Protein AF-A0A6J8CNP6-F1 (afdb_monomer_lite)

Foldseek 3Di:
DVLLVLQLVQVQCVVVVPALVNLLVQLVVLLVLQVVCVVVCVCQVFFDWDWADDPDDDIDIDGDFDQSVVDDSVCSVVFQADRDNPGRHGLQSDFDADDDAADDDDDDPVRCVVVVHDDLDDDPDDDDDDDDLSNQVCRVVVVDDDDDDQSRHDRSRRNDNPVHRQRVQVSSCSSPPDPPDDDDDDDGDHPDDDDDD

Organism: Mytilus coruscus (NCBI:txid42192)

pLDDT: mean 86.87, std 12.31, range [37.88, 98.06]

Radius of gyration: 18.87 Å; chains: 1; bounding box: 43×58×48 Å

InterPro domains:
  IPR002155 Thiolase [cd00751] (6-191)
  IPR016039 Thiolase-like [G3DSA:3.40.47.10] (2-146)
  IPR016039 Thiolase-like [G3DSA:3.40.47.10] (147-193)
  IPR016039 Thiolase-like [SSF53901] (5-116)
  IPR016039 Thiolase-like [SSF53901] (116-191)
  IPR020616 Thiolase, N-terminal [PF00108] (6-109)
  IPR020617 Thiolase, C-terminal [PF02803] (149-191)

Sequence (197 aa):
MPGESGVCAENTAKKYNISREEQDEYAIRSYKLSQQAAASGLFGKEITSVEITRKKGDPVVITEDEEYKKVNFDKFKTLRTVFQKDGTVTAANASTLNDGAAALVLMTASAAKRLNVTPLAKIIAFADAAIAPIDFPTAPAYAVPKDILRVNGGAVSIGHPIGMSGARITGHMVHNLLPGKFGMAAICNGGVELQPS

Secondary structure (DSSP, 8-state):
-HHHHHHHHHHHHHHTT--HHHHHHHHHHHHHHHHHHHHTTGGGGTPPPEEE--SSSPPEEE-S-SGGGS--GGGGGGPPBSS-TT---BTTTSPPP-----------HHHHHHTT---S------------GGGGGGHHHHH--SS---BTB-HHHH---TTTHHHHHHHHHHHHPPTT---------TT--PPP-

Structure (mmCIF, N/CA/C/O backbone):
data_AF-A0A6J8CNP6-F1
#
_entry.id   AF-A0A6J8CNP6-F1
#
loop_
_atom_site.group_PDB
_atom_site.id
_atom_site.type_symbol
_atom_site.label_atom_id
_atom_site.label_alt_id
_atom_site.label_comp_id
_atom_site.label_asym_id
_atom_site.label_entity_id
_atom_site.label_seq_id
_atom_site.pdbx_PDB_ins_code
_atom_site.Cartn_x
_atom_site.Cartn_y
_atom_site.Cartn_z
_atom_site.occupancy
_atom_site.B_iso_or_equiv
_atom_site.auth_seq_id
_atom_site.auth_comp_id
_atom_site.auth_asym_id
_atom_site.auth_atom_id
_atom_site.pdbx_PDB_model_num
ATOM 1 N N . MET A 1 1 ? 19.426 -5.726 4.184 1.00 46.59 1 MET A N 1
ATOM 2 C CA . MET A 1 1 ? 19.475 -6.318 2.831 1.00 46.59 1 MET A CA 1
ATOM 3 C C . MET A 1 1 ? 18.449 -5.681 1.860 1.00 46.59 1 MET A C 1
ATOM 5 O O . MET A 1 1 ? 17.695 -6.419 1.243 1.00 46.59 1 MET A O 1
ATOM 9 N N . PRO A 1 2 ? 18.386 -4.340 1.652 1.00 49.81 2 PRO A N 1
ATOM 10 C CA . PRO A 1 2 ? 17.422 -3.748 0.697 1.00 49.81 2 PRO A CA 1
ATOM 11 C C . PRO A 1 2 ? 17.664 -4.145 -0.771 1.00 49.81 2 PRO A C 1
ATOM 13 O O . PRO A 1 2 ? 16.725 -4.209 -1.558 1.00 49.81 2 PRO A O 1
ATOM 16 N N . GLY A 1 3 ? 18.919 -4.431 -1.139 1.00 61.59 3 GLY A N 1
ATOM 17 C CA . GLY A 1 3 ? 19.287 -4.829 -2.502 1.00 61.59 3 GLY A CA 1
ATOM 18 C C . GLY A 1 3 ? 18.776 -6.213 -2.910 1.00 61.59 3 GLY A C 1
ATOM 19 O O . GLY A 1 3 ? 18.467 -6.420 -4.077 1.00 61.59 3 GLY A O 1
ATOM 20 N N . GLU A 1 4 ? 18.623 -7.144 -1.965 1.00 76.38 4 GLU A N 1
ATOM 21 C CA . GLU A 1 4 ? 18.198 -8.518 -2.270 1.00 76.38 4 GLU A CA 1
ATOM 22 C C . GLU A 1 4 ? 16.713 -8.593 -2.636 1.00 76.38 4 GLU A C 1
ATOM 24 O O . GLU A 1 4 ? 16.351 -9.259 -3.601 1.00 76.38 4 GLU A O 1
ATOM 29 N N . SER A 1 5 ? 15.849 -7.841 -1.944 1.00 84.00 5 SER A N 1
ATOM 30 C CA . SER A 1 5 ? 14.413 -7.808 -2.255 1.00 84.00 5 SER A CA 1
ATOM 31 C C . SER A 1 5 ? 14.123 -7.253 -3.652 1.00 84.00 5 SER A C 1
ATOM 33 O O . SER A 1 5 ? 13.247 -7.767 -4.347 1.00 84.00 5 SER A O 1
ATOM 35 N N . GLY A 1 6 ? 14.885 -6.245 -4.088 1.00 87.50 6 GLY A N 1
ATOM 36 C CA . GLY A 1 6 ? 14.786 -5.707 -5.444 1.00 87.50 6 GLY A CA 1
ATOM 37 C C . GLY A 1 6 ? 15.207 -6.713 -6.519 1.00 87.50 6 GLY A C 1
ATOM 38 O O . GLY A 1 6 ? 14.567 -6.804 -7.561 1.00 87.50 6 GLY A O 1
ATOM 39 N N . VAL A 1 7 ? 16.220 -7.540 -6.246 1.00 90.19 7 VAL A N 1
ATOM 40 C CA . VAL A 1 7 ? 16.632 -8.627 -7.152 1.00 90.19 7 VAL A CA 1
ATOM 41 C C . VAL A 1 7 ? 15.567 -9.729 -7.237 1.00 90.19 7 VAL A C 1
ATOM 43 O O . VAL A 1 7 ? 15.296 -10.226 -8.330 1.00 90.19 7 VAL A O 1
ATOM 46 N N . CYS A 1 8 ? 14.905 -10.080 -6.130 1.00 90.00 8 CYS A N 1
ATOM 47 C CA . CYS A 1 8 ? 13.774 -11.017 -6.162 1.00 90.00 8 CYS A CA 1
ATOM 48 C C . CYS A 1 8 ? 12.589 -10.477 -6.980 1.00 90.00 8 CYS A C 1
ATOM 50 O O . CYS A 1 8 ? 11.895 -11.245 -7.653 1.00 90.00 8 CYS A O 1
ATOM 52 N N . ALA A 1 9 ? 12.355 -9.160 -6.943 1.00 91.81 9 ALA A N 1
ATOM 53 C CA . ALA A 1 9 ? 11.332 -8.514 -7.760 1.00 91.81 9 ALA A CA 1
ATOM 54 C C . ALA A 1 9 ? 11.652 -8.636 -9.258 1.00 91.81 9 ALA A C 1
ATOM 56 O O . ALA A 1 9 ? 10.781 -9.042 -10.023 1.00 91.81 9 ALA A O 1
ATOM 57 N N . GLU A 1 10 ? 12.906 -8.407 -9.663 1.00 94.12 10 GLU A N 1
ATOM 58 C CA . GLU A 1 10 ? 13.350 -8.627 -11.050 1.00 94.12 10 GLU A CA 1
ATOM 59 C C . GLU A 1 10 ? 13.191 -10.092 -11.482 1.00 94.12 10 GLU A C 1
ATOM 61 O O . GLU A 1 10 ? 12.691 -10.380 -12.571 1.00 94.12 10 GLU A O 1
ATOM 66 N N . ASN A 1 11 ? 13.549 -11.042 -10.608 1.00 92.56 11 ASN A N 1
ATOM 67 C CA . ASN A 1 11 ? 13.342 -12.467 -10.872 1.00 92.56 11 ASN A CA 1
ATOM 68 C C . ASN A 1 11 ? 11.858 -12.794 -11.092 1.00 92.56 11 ASN A C 1
ATOM 70 O O . ASN A 1 11 ? 11.510 -13.509 -12.030 1.00 92.56 11 ASN A O 1
ATOM 74 N N . THR A 1 12 ? 10.981 -12.240 -10.252 1.00 92.75 12 THR A N 1
ATOM 75 C CA . THR A 1 12 ? 9.530 -12.419 -10.373 1.00 92.75 12 THR A CA 1
ATOM 76 C C . THR A 1 12 ? 9.013 -11.813 -11.676 1.00 92.75 12 THR A C 1
ATOM 78 O O . THR A 1 12 ? 8.318 -12.495 -12.426 1.00 92.75 12 THR A O 1
ATOM 81 N N . ALA A 1 13 ? 9.390 -10.571 -11.992 1.00 94.56 13 ALA A N 1
ATOM 82 C CA . ALA A 1 13 ? 8.982 -9.905 -13.224 1.00 94.56 13 ALA A CA 1
ATOM 83 C C . ALA A 1 13 ? 9.362 -10.734 -14.458 1.00 94.56 13 ALA A C 1
ATOM 85 O O . ALA A 1 13 ? 8.515 -11.014 -15.304 1.00 94.56 13 ALA A O 1
ATOM 86 N N . LYS A 1 14 ? 10.599 -11.239 -14.501 1.00 94.25 14 LYS A N 1
ATOM 87 C CA . LYS A 1 14 ? 11.068 -12.124 -15.571 1.00 94.25 14 LYS A CA 1
ATOM 88 C C . LYS A 1 14 ? 10.306 -13.451 -15.622 1.00 94.25 14 LYS A C 1
ATOM 90 O O . LYS A 1 14 ? 9.894 -13.873 -16.696 1.00 94.25 14 LYS A O 1
ATOM 95 N N . LYS A 1 15 ? 10.107 -14.114 -14.478 1.00 93.56 15 LYS A N 1
ATOM 96 C CA . LYS A 1 15 ? 9.435 -15.425 -14.380 1.00 93.56 15 LYS A CA 1
ATOM 97 C C . LYS A 1 15 ? 7.986 -15.383 -14.867 1.00 93.56 15 LYS A C 1
ATOM 99 O O . LYS A 1 15 ? 7.520 -16.357 -15.451 1.00 93.56 15 LYS A O 1
ATOM 104 N N . TYR A 1 16 ? 7.292 -14.270 -14.638 1.00 94.44 16 TYR A N 1
ATOM 105 C CA . TYR A 1 16 ? 5.885 -14.091 -15.008 1.00 94.44 16 TYR A CA 1
ATOM 106 C C . TYR A 1 16 ? 5.675 -13.180 -16.226 1.00 94.44 16 TYR A C 1
ATOM 108 O O . TYR A 1 16 ? 4.533 -12.859 -16.536 1.00 94.44 16 TYR A O 1
ATOM 116 N N . ASN A 1 17 ? 6.747 -12.803 -16.934 1.00 96.06 17 ASN A N 1
ATOM 117 C CA . ASN A 1 17 ? 6.718 -11.913 -18.101 1.00 96.06 17 ASN A CA 1
ATOM 118 C C . ASN A 1 17 ? 6.007 -10.572 -17.843 1.00 96.06 17 ASN A C 1
ATOM 120 O O . ASN A 1 17 ? 5.277 -10.085 -18.700 1.00 96.06 17 ASN A O 1
ATOM 124 N N . ILE A 1 18 ? 6.223 -9.983 -16.665 1.00 95.94 18 ILE A N 1
ATOM 125 C CA . ILE A 1 18 ? 5.675 -8.673 -16.306 1.00 95.94 18 ILE A CA 1
ATOM 126 C C . ILE A 1 18 ? 6.604 -7.600 -16.868 1.00 95.94 18 ILE A C 1
ATOM 128 O O . ILE A 1 18 ? 7.736 -7.432 -16.405 1.00 95.94 18 ILE A O 1
ATOM 132 N N . SER A 1 19 ? 6.117 -6.873 -17.864 1.00 96.75 19 SER A N 1
ATOM 133 C CA . SER A 1 19 ? 6.860 -5.817 -18.544 1.00 96.75 19 SER A CA 1
ATOM 134 C C . SER A 1 19 ? 7.125 -4.606 -17.643 1.00 96.75 19 SER A C 1
ATOM 136 O O . SER A 1 19 ? 6.488 -4.398 -16.605 1.00 96.75 19 SER A O 1
ATOM 138 N N . ARG A 1 20 ? 8.081 -3.770 -18.060 1.00 96.50 20 ARG A N 1
ATOM 139 C CA . ARG A 1 20 ? 8.341 -2.469 -17.433 1.00 96.50 20 ARG A CA 1
ATOM 140 C C . ARG A 1 20 ? 7.100 -1.578 -17.505 1.00 96.50 20 ARG A C 1
ATOM 142 O O . ARG A 1 20 ? 6.768 -0.900 -16.537 1.00 96.50 20 ARG A O 1
ATOM 149 N N . GLU A 1 21 ? 6.426 -1.591 -18.644 1.00 96.44 21 GLU A N 1
ATOM 150 C CA . GLU A 1 21 ? 5.239 -0.793 -18.913 1.00 96.44 21 GLU A CA 1
ATOM 151 C C . GLU A 1 21 ? 4.111 -1.151 -17.941 1.00 96.44 21 GLU A C 1
ATOM 153 O O . GLU A 1 21 ? 3.546 -0.256 -17.320 1.00 96.44 21 GLU A O 1
ATOM 158 N N . GLU A 1 22 ? 3.855 -2.444 -17.715 1.00 96.44 22 GLU A N 1
ATOM 159 C CA . GLU A 1 22 ? 2.852 -2.907 -16.745 1.00 96.44 22 GLU A CA 1
ATOM 160 C C . GLU A 1 22 ? 3.180 -2.474 -15.308 1.00 96.44 22 GLU A C 1
ATOM 162 O O . GLU A 1 22 ? 2.288 -2.070 -14.557 1.00 96.44 22 GLU A O 1
ATOM 167 N N . GLN A 1 23 ? 4.457 -2.524 -14.912 1.00 96.94 23 GLN A N 1
ATOM 168 C CA . GLN A 1 23 ? 4.893 -2.073 -13.584 1.00 96.94 23 GLN A CA 1
ATOM 169 C C . GLN A 1 23 ? 4.696 -0.565 -13.408 1.00 96.94 23 GLN A C 1
ATOM 171 O O . GLN A 1 23 ? 4.187 -0.117 -12.375 1.00 96.94 23 GLN A O 1
ATOM 176 N N . ASP A 1 24 ? 5.065 0.218 -14.421 1.00 96.88 24 ASP A N 1
ATOM 177 C CA . ASP A 1 24 ? 4.898 1.667 -14.418 1.00 96.88 24 ASP A CA 1
ATOM 178 C C . ASP A 1 24 ? 3.409 2.047 -14.417 1.00 96.88 24 ASP A C 1
ATOM 180 O O . ASP A 1 24 ? 2.990 2.879 -13.613 1.00 96.88 24 ASP A O 1
ATOM 184 N N . GLU A 1 25 ? 2.574 1.406 -15.238 1.00 96.06 25 GLU A N 1
ATOM 185 C CA . GLU A 1 25 ? 1.121 1.619 -15.258 1.00 96.06 25 GLU A CA 1
ATOM 186 C C . GLU A 1 25 ? 0.474 1.302 -13.907 1.00 96.06 25 GLU A C 1
ATOM 188 O O . GLU A 1 25 ? -0.345 2.082 -13.402 1.00 96.06 25 GLU A O 1
ATOM 193 N N . TYR A 1 26 ? 0.876 0.192 -13.283 1.00 94.38 26 TYR A N 1
ATOM 194 C CA . TYR A 1 26 ? 0.414 -0.182 -11.953 1.00 94.38 26 TYR A CA 1
ATOM 195 C C . TYR A 1 26 ? 0.790 0.877 -10.904 1.00 94.38 26 TYR A C 1
ATOM 197 O O . TYR A 1 26 ? -0.050 1.293 -10.096 1.00 94.38 26 TYR A O 1
ATOM 205 N N . ALA A 1 27 ? 2.035 1.352 -10.923 1.00 95.38 27 ALA A N 1
ATOM 206 C CA . ALA A 1 27 ? 2.522 2.370 -10.004 1.00 95.38 27 ALA A CA 1
ATOM 207 C C . ALA A 1 27 ? 1.809 3.717 -10.204 1.00 95.38 27 ALA A C 1
ATOM 209 O O . ALA A 1 27 ? 1.319 4.309 -9.239 1.00 95.38 27 ALA A O 1
ATOM 210 N N . ILE A 1 28 ? 1.640 4.157 -11.454 1.00 95.81 28 ILE A N 1
ATOM 211 C CA . ILE A 1 28 ? 0.878 5.362 -11.814 1.00 95.81 28 ILE A CA 1
ATOM 212 C C . ILE A 1 28 ? -0.559 5.263 -11.295 1.00 95.81 28 ILE A C 1
ATOM 214 O O . ILE A 1 28 ? -1.072 6.213 -10.694 1.00 95.81 28 ILE A O 1
ATOM 218 N N . ARG A 1 29 ? -1.216 4.112 -11.489 1.00 95.38 29 ARG A N 1
ATOM 219 C CA . ARG A 1 29 ? -2.554 3.853 -10.944 1.00 95.38 29 ARG A CA 1
ATOM 220 C C . ARG A 1 29 ? -2.556 3.959 -9.419 1.00 95.38 29 ARG A C 1
ATOM 222 O O . ARG A 1 29 ? -3.462 4.584 -8.875 1.00 95.38 29 ARG A O 1
ATOM 229 N N . SER A 1 30 ? -1.555 3.401 -8.735 1.00 93.50 30 SER A N 1
ATOM 230 C CA . SER A 1 30 ? -1.426 3.494 -7.273 1.00 93.50 30 SER A CA 1
ATOM 231 C C . SER A 1 30 ? -1.380 4.949 -6.801 1.00 93.50 30 SER A C 1
ATOM 233 O O . SER A 1 30 ? -2.165 5.326 -5.932 1.00 93.50 30 SER A O 1
ATOM 235 N N . TYR A 1 31 ? -0.539 5.787 -7.419 1.00 95.81 31 TYR A N 1
ATOM 236 C CA . TYR A 1 31 ? -0.454 7.217 -7.097 1.00 95.81 31 TYR A CA 1
ATOM 237 C C . TYR A 1 31 ? -1.780 7.944 -7.314 1.00 95.81 31 TYR A C 1
ATOM 239 O O . TYR A 1 31 ? -2.224 8.671 -6.426 1.00 95.81 31 TYR A O 1
ATOM 247 N N . LYS A 1 32 ? -2.447 7.711 -8.450 1.00 95.50 32 LYS A N 1
ATOM 248 C CA . LYS A 1 32 ? -3.749 8.327 -8.747 1.00 95.50 32 LYS A CA 1
ATOM 249 C C . LYS A 1 32 ? -4.814 7.947 -7.718 1.00 95.50 32 LYS A C 1
ATOM 251 O O . LYS A 1 32 ? -5.545 8.820 -7.259 1.00 95.50 32 LYS A O 1
ATOM 256 N N . LEU A 1 33 ? -4.884 6.676 -7.324 1.00 93.44 33 LEU A N 1
ATOM 257 C CA . LEU A 1 33 ? -5.842 6.222 -6.313 1.00 93.44 33 LEU A CA 1
ATOM 258 C C . LEU A 1 33 ? -5.546 6.813 -4.932 1.00 93.44 33 LEU A C 1
ATOM 260 O O . LEU A 1 33 ? -6.473 7.249 -4.258 1.00 93.44 33 LEU A O 1
ATOM 264 N N . SER A 1 34 ? -4.275 6.895 -4.528 1.00 93.88 34 SER A N 1
ATOM 265 C CA . SER A 1 34 ? -3.899 7.535 -3.260 1.00 93.88 34 SER A CA 1
ATOM 266 C C . SER A 1 34 ? -4.218 9.030 -3.253 1.00 93.88 34 SER A C 1
ATOM 268 O O . SER A 1 34 ? -4.754 9.529 -2.269 1.00 93.88 34 SER A O 1
ATOM 270 N N . GLN A 1 35 ? -3.961 9.735 -4.359 1.00 96.06 35 GLN A N 1
ATOM 271 C CA . GLN A 1 35 ? -4.325 11.147 -4.519 1.00 96.06 35 GLN A CA 1
ATOM 272 C C . GLN A 1 35 ? -5.843 11.354 -4.425 1.00 96.06 35 GLN A C 1
ATOM 274 O O . GLN A 1 35 ? -6.298 12.261 -3.732 1.00 96.06 35 GLN A O 1
ATOM 279 N N . GLN A 1 36 ? -6.634 10.493 -5.073 1.00 94.94 36 GLN A N 1
ATOM 280 C CA . GLN A 1 36 ? -8.099 10.531 -4.999 1.00 94.94 36 GLN A CA 1
ATOM 281 C C . GLN A 1 36 ? -8.616 10.233 -3.586 1.00 94.94 36 GLN A C 1
ATOM 283 O O . GLN A 1 36 ? -9.467 10.963 -3.077 1.00 94.94 36 GLN A O 1
ATOM 288 N N . ALA A 1 37 ? -8.084 9.200 -2.927 1.00 92.06 37 ALA A N 1
ATOM 289 C CA . ALA A 1 37 ? -8.457 8.839 -1.563 1.00 92.06 37 ALA A CA 1
ATOM 290 C C . ALA A 1 37 ? -8.143 9.979 -0.581 1.00 92.06 37 ALA A C 1
ATOM 292 O O . ALA A 1 37 ? -9.017 10.376 0.193 1.00 92.06 37 ALA A O 1
ATOM 293 N N . ALA A 1 38 ? -6.950 10.573 -0.676 1.00 93.25 38 ALA A N 1
ATOM 294 C CA . ALA A 1 38 ? -6.570 11.730 0.127 1.00 93.25 38 ALA A CA 1
ATOM 295 C C . ALA A 1 38 ? -7.498 12.930 -0.120 1.00 93.25 38 ALA A C 1
ATOM 297 O O . ALA A 1 38 ? -8.040 13.486 0.834 1.00 93.25 38 ALA A O 1
ATOM 298 N N . ALA A 1 39 ? -7.764 13.275 -1.385 1.00 94.19 39 ALA A N 1
ATOM 299 C CA . ALA A 1 39 ? -8.655 14.381 -1.747 1.00 94.19 39 ALA A CA 1
ATOM 300 C C . ALA A 1 39 ? -10.102 14.177 -1.262 1.00 94.19 39 ALA A C 1
ATOM 302 O O . ALA A 1 39 ? -10.788 15.143 -0.940 1.00 94.19 39 ALA A O 1
ATOM 303 N N . SER A 1 40 ? -10.564 12.926 -1.173 1.00 93.62 40 SER A N 1
ATOM 304 C CA . SER A 1 40 ? -11.888 12.589 -0.629 1.00 93.62 40 SER A CA 1
ATOM 305 C C . SER A 1 40 ? -11.961 12.600 0.907 1.00 93.62 40 SER A C 1
ATOM 307 O O . SER A 1 40 ? -13.029 12.367 1.470 1.00 93.62 40 SER A O 1
ATOM 309 N N . GLY A 1 41 ? -10.839 12.836 1.600 1.00 92.62 41 GLY A N 1
ATOM 310 C CA . GLY A 1 41 ? -10.750 12.795 3.062 1.00 92.62 41 GLY A CA 1
ATOM 311 C C . GLY A 1 41 ? -10.784 11.382 3.654 1.00 92.62 41 GLY A C 1
ATOM 312 O O . GLY A 1 41 ? -10.920 11.227 4.867 1.00 92.62 41 GLY A O 1
ATOM 313 N N . LEU A 1 42 ? -10.651 10.343 2.822 1.00 91.88 42 LEU A N 1
ATOM 314 C CA . LEU A 1 42 ? -10.784 8.940 3.226 1.00 91.88 42 LEU A CA 1
ATOM 315 C C . LEU A 1 42 ? -9.775 8.559 4.316 1.00 91.88 42 LEU A C 1
ATOM 317 O O . LEU A 1 42 ? -10.159 7.952 5.315 1.00 91.88 42 LEU A O 1
ATOM 321 N N . PHE A 1 43 ? -8.518 8.987 4.175 1.00 91.94 43 PHE A N 1
ATOM 322 C CA . PHE A 1 43 ? -7.462 8.705 5.155 1.00 91.94 43 PHE A CA 1
ATOM 323 C C . PHE A 1 43 ? -7.649 9.431 6.496 1.00 91.94 43 PHE A C 1
ATOM 325 O O . PHE A 1 43 ? -7.118 8.991 7.513 1.00 91.94 43 PHE A O 1
ATOM 332 N N . GLY A 1 44 ? -8.452 10.499 6.548 1.00 90.69 44 GLY A N 1
ATOM 333 C CA . GLY A 1 44 ? -8.706 11.236 7.791 1.00 90.69 44 GLY A CA 1
ATOM 334 C C . GLY A 1 44 ? -9.421 10.409 8.866 1.00 90.69 44 GLY A C 1
ATOM 335 O O . GLY A 1 44 ? -9.405 10.777 10.034 1.00 90.69 44 GLY A O 1
ATOM 336 N N . LYS A 1 45 ? -10.035 9.277 8.493 1.00 88.94 45 LYS A N 1
ATOM 337 C CA . LYS A 1 45 ? -10.683 8.346 9.432 1.00 88.94 45 LYS A CA 1
ATOM 338 C C . LYS A 1 45 ? -9.699 7.443 10.179 1.00 88.94 45 LYS A C 1
ATOM 340 O O . LYS A 1 45 ? -10.081 6.863 11.190 1.00 88.94 45 LYS A O 1
ATOM 345 N N . GLU A 1 46 ? -8.489 7.280 9.649 1.00 92.38 46 GLU A N 1
ATOM 346 C CA . GLU A 1 46 ? -7.509 6.286 10.106 1.00 92.38 46 GLU A CA 1
ATOM 347 C C . GLU A 1 46 ? -6.149 6.893 10.489 1.00 92.38 46 GLU A C 1
ATOM 349 O O . GLU A 1 46 ? -5.384 6.253 11.209 1.00 92.38 46 GLU A O 1
ATOM 354 N N . ILE A 1 47 ? -5.841 8.122 10.055 1.00 94.75 47 ILE A N 1
ATOM 355 C CA . ILE A 1 47 ? -4.608 8.824 10.428 1.00 94.75 47 ILE A CA 1
ATOM 356 C C . ILE A 1 47 ? -4.801 9.583 11.745 1.00 94.75 47 ILE A C 1
ATOM 358 O O . ILE A 1 47 ? -5.616 10.499 11.845 1.00 94.75 47 ILE A O 1
ATOM 362 N N . THR A 1 48 ? -3.968 9.255 12.732 1.00 96.25 48 THR A N 1
ATOM 363 C CA . THR A 1 48 ? -3.753 10.082 13.926 1.00 96.25 48 THR A CA 1
ATOM 364 C C . THR A 1 48 ? -2.597 11.042 13.667 1.00 96.25 48 THR A C 1
ATOM 366 O O . THR A 1 48 ? -1.530 10.617 13.225 1.00 96.25 48 THR A O 1
ATOM 369 N N . SER A 1 49 ? -2.786 12.332 13.957 1.00 95.19 49 SER A N 1
ATOM 370 C CA . SER A 1 49 ? -1.749 13.345 1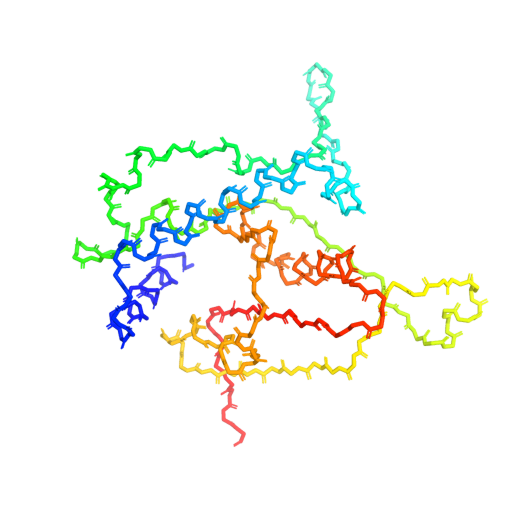3.755 1.00 95.19 49 SER A CA 1
ATOM 371 C C . SER A 1 49 ? -0.523 13.109 14.637 1.00 95.19 49 SER A C 1
ATOM 373 O O . SER A 1 49 ? -0.661 12.790 15.819 1.00 95.19 49 SER A O 1
ATOM 375 N N . VAL A 1 50 ? 0.667 13.358 14.094 1.00 96.19 50 VAL A N 1
ATOM 376 C CA . VAL A 1 50 ? 1.935 13.297 14.829 1.00 96.19 50 VAL A CA 1
ATOM 377 C C . VAL A 1 50 ? 2.504 14.701 14.962 1.00 96.19 50 VAL A C 1
ATOM 379 O O . VAL A 1 50 ? 2.787 15.358 13.963 1.00 96.19 50 VAL A O 1
ATOM 382 N N . GLU A 1 51 ? 2.697 15.157 16.196 1.00 96.25 51 GLU A N 1
ATOM 383 C CA . GLU A 1 51 ? 3.394 16.410 16.474 1.00 96.25 51 GLU A CA 1
ATOM 384 C C . GLU A 1 51 ? 4.894 16.156 16.667 1.00 96.25 51 GLU A C 1
ATOM 386 O O . GLU A 1 51 ? 5.305 15.319 17.472 1.00 96.25 51 GLU A O 1
ATOM 391 N N . ILE A 1 52 ? 5.720 16.897 15.932 1.00 94.31 52 ILE A N 1
ATOM 392 C CA . ILE A 1 52 ? 7.177 16.863 16.032 1.00 94.31 52 ILE A CA 1
ATOM 393 C C . ILE A 1 52 ? 7.648 18.169 16.661 1.00 94.31 52 ILE A C 1
ATOM 395 O O . ILE A 1 52 ? 7.650 19.230 16.024 1.00 94.31 52 ILE A O 1
ATOM 399 N N . THR A 1 53 ? 8.098 18.081 17.911 1.00 93.94 53 THR A N 1
ATOM 400 C CA . THR A 1 53 ? 8.695 19.209 18.627 1.00 93.94 53 THR A CA 1
ATOM 401 C C . THR A 1 53 ? 10.020 19.615 17.982 1.00 93.94 53 THR A C 1
ATOM 403 O O . THR A 1 53 ? 10.886 18.783 17.704 1.00 93.94 53 THR A O 1
ATOM 406 N N . ARG A 1 54 ? 10.212 20.920 17.773 1.00 92.38 54 ARG A N 1
ATOM 407 C CA . ARG A 1 54 ? 11.461 21.490 17.256 1.00 92.38 54 ARG A CA 1
ATOM 408 C C . ARG A 1 54 ? 12.245 22.166 18.375 1.00 92.38 54 ARG A C 1
ATOM 410 O O . ARG A 1 54 ? 11.672 22.750 19.284 1.00 92.38 54 ARG A O 1
ATOM 417 N N . LYS A 1 55 ? 13.581 22.154 18.273 1.00 91.31 55 LYS A N 1
ATOM 418 C CA . LYS A 1 55 ? 14.456 22.892 19.207 1.00 91.31 55 LYS A CA 1
ATOM 419 C C . LYS A 1 55 ? 14.234 24.414 19.155 1.00 91.31 55 LYS A C 1
ATOM 421 O O . LYS A 1 55 ? 14.538 25.100 20.122 1.00 91.31 55 LYS A O 1
ATOM 426 N N . LYS A 1 56 ? 13.755 24.942 18.022 1.00 91.69 56 LYS A N 1
ATOM 427 C CA . LYS A 1 56 ? 13.426 26.358 17.811 1.00 91.69 56 LYS A CA 1
ATOM 428 C C . LYS A 1 56 ? 12.296 26.479 16.781 1.00 91.69 56 LYS A C 1
ATOM 430 O O . LYS A 1 56 ? 12.345 25.795 15.759 1.00 91.69 56 LYS A O 1
ATOM 435 N N . GLY A 1 57 ? 11.349 27.384 17.030 1.00 91.12 57 GLY A N 1
ATOM 436 C CA . GLY A 1 57 ? 10.151 27.583 16.205 1.00 91.12 57 GLY A CA 1
ATOM 437 C C . GLY A 1 57 ? 8.999 26.651 16.586 1.00 91.12 57 GLY A C 1
ATOM 438 O O . GLY A 1 57 ? 9.155 25.804 17.465 1.00 91.12 57 GLY A O 1
ATOM 439 N N . ASP A 1 58 ? 7.860 26.821 15.917 1.00 93.69 58 ASP A N 1
ATOM 440 C CA . ASP A 1 58 ? 6.636 26.082 16.232 1.00 93.69 58 ASP A CA 1
ATOM 441 C C . ASP A 1 58 ? 6.743 24.585 15.880 1.00 93.69 58 ASP A C 1
ATOM 443 O O . ASP A 1 58 ? 7.459 24.222 14.930 1.00 93.69 58 ASP A O 1
ATOM 447 N N . PRO A 1 59 ? 6.045 23.702 16.624 1.00 93.44 59 PRO A N 1
ATOM 448 C CA . PRO A 1 59 ? 5.953 22.283 16.302 1.00 93.44 59 PRO A CA 1
ATOM 449 C C . PRO A 1 59 ? 5.385 22.041 14.902 1.00 93.44 59 PRO A C 1
ATOM 451 O O . PRO A 1 59 ? 4.565 22.804 14.393 1.00 93.44 59 PRO A O 1
ATOM 454 N N . VAL A 1 60 ? 5.808 20.944 14.276 1.00 95.12 60 VAL A N 1
ATOM 455 C CA . VAL A 1 60 ? 5.210 20.485 13.014 1.00 95.12 60 VAL A CA 1
ATOM 456 C C . VAL A 1 60 ? 4.167 19.448 13.336 1.00 95.12 60 VAL A C 1
ATOM 458 O O . VAL A 1 60 ? 4.489 18.447 13.968 1.00 95.12 60 VAL A O 1
ATOM 461 N N . VAL A 1 61 ? 2.952 19.643 12.844 1.00 95.25 61 VAL A N 1
ATOM 462 C CA . VAL A 1 61 ? 1.908 18.626 12.926 1.00 95.25 61 VAL A CA 1
ATOM 463 C C . VAL A 1 61 ? 1.809 17.930 11.575 1.00 95.25 61 VAL A C 1
ATOM 465 O O . VAL A 1 61 ? 1.495 18.556 10.565 1.00 95.25 61 VAL A O 1
ATOM 468 N N . ILE A 1 62 ? 2.098 16.633 11.557 1.00 95.06 62 ILE A N 1
ATOM 469 C CA . ILE A 1 62 ? 1.906 15.762 10.400 1.00 95.06 62 ILE A CA 1
ATOM 470 C C . ILE A 1 62 ? 0.515 15.148 10.515 1.00 95.06 62 ILE A C 1
ATOM 472 O O . ILE A 1 62 ? 0.235 14.421 11.465 1.00 95.06 62 ILE A O 1
ATOM 476 N N . THR A 1 63 ? -0.357 15.442 9.557 1.00 95.00 63 THR A N 1
ATOM 477 C CA . THR A 1 63 ? -1.759 14.985 9.543 1.00 95.00 63 THR A CA 1
ATOM 478 C C . THR A 1 63 ? -2.100 14.117 8.336 1.00 95.00 63 THR A C 1
ATOM 480 O O . THR A 1 63 ? -3.227 13.648 8.212 1.00 95.00 63 THR A O 1
ATOM 483 N N . GLU A 1 64 ? -1.148 13.905 7.432 1.00 94.56 64 GLU A N 1
ATOM 484 C CA . GLU A 1 64 ? -1.378 13.225 6.166 1.00 94.56 64 GLU A CA 1
ATOM 485 C C . GLU A 1 64 ? -0.113 12.533 5.661 1.00 94.56 64 GLU A C 1
ATOM 487 O O . GLU A 1 64 ? 1.008 12.916 6.004 1.00 94.56 64 GLU A O 1
ATOM 492 N N . ASP A 1 65 ? -0.304 11.542 4.794 1.00 94.75 65 ASP A N 1
ATOM 493 C CA . ASP A 1 65 ? 0.791 10.900 4.079 1.00 94.75 65 ASP A CA 1
ATOM 494 C C . ASP A 1 65 ? 1.551 11.893 3.188 1.00 94.75 65 ASP A C 1
ATOM 496 O O . ASP A 1 65 ? 0.985 12.813 2.586 1.00 94.75 65 ASP A O 1
ATOM 500 N N . GLU A 1 66 ? 2.860 11.687 3.070 1.00 94.62 66 GLU A N 1
ATOM 501 C CA . GLU A 1 66 ? 3.736 12.553 2.279 1.00 94.62 66 GLU A CA 1
ATOM 502 C C . GLU A 1 66 ? 4.043 12.011 0.877 1.00 94.62 66 GLU A C 1
ATOM 504 O O . GLU A 1 66 ? 4.201 12.794 -0.060 1.00 94.62 66 GLU A O 1
ATOM 509 N N . GLU A 1 67 ? 4.123 10.687 0.718 1.00 94.69 67 GLU A N 1
ATOM 510 C CA . GLU A 1 67 ? 4.728 10.056 -0.462 1.00 94.69 67 GLU A CA 1
ATOM 511 C C . GLU A 1 67 ? 3.895 10.244 -1.735 1.00 94.69 67 GLU A C 1
ATOM 513 O O . GLU A 1 67 ? 4.438 10.534 -2.798 1.00 94.69 67 GLU A O 1
ATOM 518 N N . TYR A 1 68 ? 2.563 10.192 -1.636 1.00 93.19 68 TYR A N 1
ATOM 519 C CA . TYR A 1 68 ? 1.682 10.230 -2.812 1.00 93.19 68 TYR A CA 1
ATOM 520 C C . TYR A 1 68 ? 1.742 11.564 -3.584 1.00 93.19 68 TYR A C 1
ATOM 522 O O . TYR A 1 68 ? 1.257 11.665 -4.717 1.00 93.19 68 TYR A O 1
ATOM 530 N N . LYS A 1 69 ? 2.334 12.597 -2.971 1.00 94.56 69 LYS A N 1
ATOM 531 C CA . LYS A 1 69 ? 2.560 13.928 -3.551 1.00 94.56 69 LYS A CA 1
ATOM 532 C C . LYS A 1 69 ? 3.913 14.028 -4.255 1.00 94.56 69 LYS A C 1
ATOM 534 O O . LYS A 1 69 ? 4.095 14.895 -5.105 1.00 94.56 69 LYS A O 1
ATOM 539 N N . LYS A 1 70 ? 4.868 13.157 -3.918 1.00 93.19 70 LYS A N 1
ATOM 540 C CA . LYS A 1 70 ? 6.260 13.187 -4.394 1.00 93.19 70 LYS A CA 1
ATOM 541 C C . LYS A 1 70 ? 6.430 12.419 -5.712 1.00 93.19 70 LYS A C 1
ATOM 543 O O . LYS A 1 70 ? 7.375 11.658 -5.880 1.00 93.19 70 LYS A O 1
ATOM 548 N N . VAL A 1 71 ? 5.526 12.628 -6.672 1.00 93.00 71 VAL A N 1
ATOM 549 C CA . VAL A 1 71 ? 5.516 11.903 -7.953 1.00 93.00 71 VAL A CA 1
ATOM 550 C C . VAL A 1 71 ? 5.711 12.836 -9.145 1.00 93.00 71 VAL A C 1
ATOM 552 O O . VAL A 1 71 ? 5.148 13.925 -9.206 1.00 93.00 71 VAL A O 1
ATOM 555 N N . ASN A 1 72 ? 6.493 12.387 -10.127 1.00 93.75 72 ASN A N 1
ATOM 556 C CA . ASN A 1 72 ? 6.576 13.006 -11.445 1.00 93.75 72 ASN A CA 1
ATOM 557 C C . ASN A 1 72 ? 6.274 11.941 -12.506 1.00 93.75 72 ASN A C 1
ATOM 559 O O . ASN A 1 72 ? 7.110 11.081 -12.788 1.00 93.75 72 ASN A O 1
ATOM 563 N N . PHE A 1 73 ? 5.071 12.007 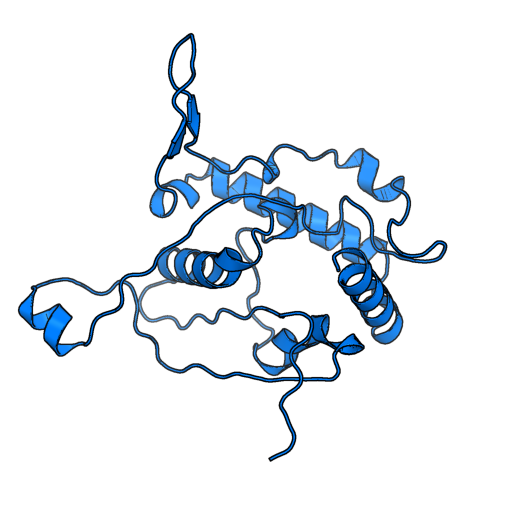-13.077 1.00 93.81 73 PHE A N 1
ATOM 564 C CA . PHE A 1 73 ? 4.575 11.007 -14.022 1.00 93.81 73 PHE A CA 1
ATOM 565 C C . PHE A 1 73 ? 5.384 10.948 -15.326 1.00 93.81 73 PHE A C 1
ATOM 567 O O . PHE A 1 73 ? 5.551 9.867 -15.886 1.00 93.81 73 PHE A O 1
ATOM 574 N N . ASP A 1 74 ? 5.976 12.063 -15.759 1.00 93.44 74 ASP A N 1
ATOM 575 C CA . ASP A 1 74 ? 6.777 12.123 -16.989 1.00 93.44 74 ASP A CA 1
ATOM 576 C C . ASP A 1 74 ? 8.102 11.361 -16.853 1.00 93.44 74 ASP A C 1
ATOM 578 O O . ASP A 1 74 ? 8.688 10.906 -17.838 1.00 93.44 74 ASP A O 1
ATOM 582 N N . LYS A 1 75 ? 8.583 11.179 -15.616 1.00 92.69 75 LYS A N 1
ATOM 583 C CA . LYS A 1 75 ? 9.849 10.490 -15.350 1.00 92.69 75 LYS A CA 1
ATOM 584 C C . LYS A 1 75 ? 9.748 8.970 -15.409 1.00 92.69 75 LYS A C 1
ATOM 586 O O . LYS A 1 75 ? 10.784 8.342 -15.604 1.00 92.69 75 LYS A O 1
ATOM 591 N N . PHE A 1 76 ? 8.558 8.372 -15.307 1.00 93.44 76 PHE A N 1
ATOM 592 C CA . PHE A 1 76 ? 8.407 6.909 -15.254 1.00 93.44 76 PHE A CA 1
ATOM 593 C C . PHE A 1 76 ? 9.142 6.219 -16.399 1.00 93.44 76 PHE A C 1
ATOM 595 O O . PHE A 1 76 ? 10.014 5.408 -16.135 1.00 93.44 76 PHE A O 1
ATOM 602 N N . LYS A 1 77 ? 8.936 6.651 -17.647 1.00 90.81 77 LYS A N 1
ATOM 603 C CA . LYS A 1 77 ? 9.546 6.028 -18.837 1.00 90.81 77 LYS A CA 1
ATOM 604 C C . LYS A 1 77 ? 11.060 6.224 -18.971 1.00 90.81 77 LYS A C 1
ATOM 606 O O . LYS A 1 77 ? 11.696 5.538 -19.761 1.00 90.81 77 LYS A O 1
ATOM 611 N N . THR A 1 78 ? 11.642 7.181 -18.247 1.00 93.50 78 THR A N 1
ATOM 612 C CA . THR A 1 78 ? 13.057 7.573 -18.405 1.00 93.50 78 THR A CA 1
ATOM 613 C C . THR A 1 78 ? 13.934 7.139 -17.239 1.00 93.50 78 THR A C 1
ATOM 615 O O . THR A 1 78 ? 15.162 7.185 -17.333 1.00 93.50 78 THR A O 1
ATOM 618 N N . LEU A 1 79 ? 13.328 6.706 -16.131 1.00 94.44 79 LEU A N 1
ATOM 619 C CA . LEU A 1 79 ? 14.075 6.251 -14.971 1.00 94.44 79 LEU A CA 1
ATOM 620 C C . LEU A 1 79 ? 14.844 4.969 -15.278 1.00 94.44 79 LEU A C 1
ATOM 622 O O . LEU A 1 79 ? 14.312 4.008 -15.846 1.00 94.44 79 LEU A O 1
ATOM 626 N N . ARG A 1 80 ? 16.109 4.978 -14.853 1.00 94.69 80 ARG A N 1
ATOM 627 C CA . ARG A 1 80 ? 16.993 3.815 -14.893 1.00 94.69 80 ARG A CA 1
ATOM 628 C C . ARG A 1 80 ? 16.535 2.775 -13.879 1.00 94.69 80 ARG A C 1
ATOM 630 O O . ARG A 1 80 ? 16.015 3.112 -12.813 1.00 94.69 80 ARG A O 1
ATOM 637 N N . THR A 1 81 ? 16.777 1.522 -14.219 1.00 95.00 81 THR A N 1
ATOM 638 C CA . THR A 1 81 ? 16.606 0.388 -13.319 1.00 95.00 81 THR A CA 1
ATOM 639 C C . THR A 1 81 ? 17.596 0.478 -12.162 1.00 95.00 81 THR A C 1
ATOM 641 O O . THR A 1 81 ? 18.710 0.987 -12.317 1.00 95.00 81 THR A O 1
ATOM 644 N N . VAL A 1 82 ? 17.172 0.041 -10.977 1.00 93.19 82 VAL A N 1
ATOM 645 C CA . VAL A 1 82 ? 17.943 0.251 -9.736 1.00 93.19 82 VAL A CA 1
ATOM 646 C C . VAL A 1 82 ? 18.704 -1.006 -9.311 1.00 93.19 82 VAL A C 1
ATOM 648 O O . VAL A 1 82 ? 19.772 -0.894 -8.715 1.00 93.19 82 VAL A O 1
ATOM 651 N N . PHE A 1 83 ? 18.190 -2.195 -9.640 1.00 91.00 83 PHE A N 1
ATOM 652 C CA . PHE A 1 83 ? 18.729 -3.460 -9.128 1.00 91.00 83 PHE A CA 1
ATOM 653 C C . PHE A 1 83 ? 19.478 -4.290 -10.177 1.00 91.00 83 PHE A C 1
ATOM 655 O O . PHE A 1 83 ? 20.408 -5.012 -9.824 1.00 91.00 83 PHE A O 1
ATOM 662 N N . GLN A 1 84 ? 19.110 -4.189 -11.458 1.00 90.94 84 GLN A N 1
ATOM 663 C CA . GLN A 1 84 ? 19.755 -4.910 -12.562 1.00 90.94 84 GLN A CA 1
ATOM 664 C C . GLN A 1 84 ? 19.829 -4.037 -13.819 1.00 90.94 84 GLN A C 1
ATOM 666 O O . GLN A 1 84 ? 18.902 -3.284 -14.108 1.00 90.94 84 GLN A O 1
ATOM 671 N N . LYS A 1 85 ? 20.921 -4.144 -14.589 1.00 87.88 85 LYS A N 1
ATOM 672 C CA . LYS A 1 85 ? 21.141 -3.326 -15.798 1.00 87.88 85 LYS A CA 1
ATOM 673 C C . LYS A 1 85 ? 20.054 -3.538 -16.858 1.00 87.88 85 LYS A C 1
ATOM 675 O O . LYS A 1 85 ? 19.554 -2.560 -17.397 1.00 87.88 85 LYS A O 1
ATOM 680 N N . ASP A 1 86 ? 19.662 -4.791 -17.073 1.00 88.19 86 ASP A N 1
ATOM 681 C CA . ASP A 1 86 ? 18.621 -5.190 -18.031 1.00 88.19 86 ASP A CA 1
ATOM 682 C C . ASP A 1 86 ? 17.302 -5.540 -17.313 1.00 88.19 86 ASP A C 1
ATOM 684 O O . ASP A 1 86 ? 16.541 -6.400 -17.752 1.00 88.19 86 ASP A O 1
ATOM 688 N N . GLY A 1 87 ? 17.084 -4.920 -16.150 1.00 93.75 87 GLY A N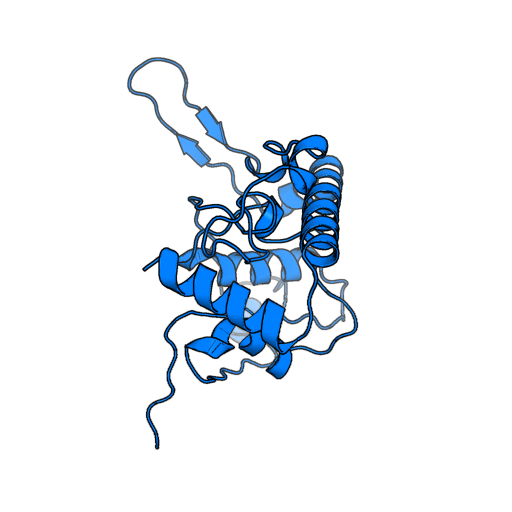 1
ATOM 689 C CA . GLY A 1 87 ? 15.905 -5.122 -15.317 1.00 93.75 87 GLY A CA 1
ATOM 690 C C . GLY A 1 87 ? 14.702 -4.278 -15.738 1.00 93.75 87 GLY A C 1
ATOM 691 O O . GLY A 1 87 ? 14.660 -3.652 -16.797 1.00 93.75 87 GLY A O 1
ATOM 692 N N . THR A 1 88 ? 13.722 -4.221 -14.851 1.00 96.81 88 THR A N 1
ATOM 693 C CA . THR A 1 88 ? 12.442 -3.524 -15.028 1.00 96.81 88 THR A CA 1
ATOM 694 C C . THR A 1 88 ? 12.068 -2.667 -13.816 1.00 96.81 88 THR A C 1
ATOM 696 O O . THR A 1 88 ? 11.307 -1.705 -13.946 1.00 96.81 88 THR A O 1
ATOM 699 N N . VAL A 1 89 ? 12.662 -2.934 -12.651 1.00 96.12 89 VAL A N 1
ATOM 700 C CA . VAL A 1 89 ? 12.333 -2.256 -11.399 1.00 96.12 89 VAL A CA 1
ATOM 701 C C . VAL A 1 89 ? 13.091 -0.934 -11.288 1.00 96.12 89 VAL A C 1
ATOM 703 O O . VAL A 1 89 ? 14.322 -0.866 -11.390 1.00 96.12 89 VAL A O 1
ATOM 706 N N . THR A 1 90 ? 12.350 0.136 -11.020 1.00 96.12 90 THR A N 1
ATOM 707 C CA . THR A 1 90 ? 12.851 1.502 -10.855 1.00 96.12 90 THR A CA 1
ATOM 708 C C . THR A 1 90 ? 12.424 2.107 -9.525 1.00 96.12 90 THR A C 1
ATOM 710 O O . THR A 1 90 ? 11.541 1.604 -8.839 1.00 96.12 90 THR A O 1
ATOM 713 N N . ALA A 1 91 ? 13.008 3.255 -9.182 1.00 93.44 91 ALA A N 1
ATOM 714 C CA . ALA A 1 91 ? 12.604 4.010 -7.998 1.00 93.44 91 ALA A CA 1
ATOM 715 C C . ALA A 1 91 ? 11.145 4.510 -8.042 1.00 93.44 91 ALA A C 1
ATOM 717 O O . ALA A 1 91 ? 10.614 4.855 -6.996 1.00 93.44 91 ALA A O 1
ATOM 718 N N . ALA A 1 92 ? 10.509 4.580 -9.219 1.00 93.62 92 ALA A N 1
ATOM 719 C CA . ALA A 1 92 ? 9.129 5.059 -9.346 1.00 93.62 92 ALA A CA 1
ATOM 720 C C . ALA A 1 92 ? 8.080 3.939 -9.326 1.00 93.62 92 ALA A C 1
ATOM 722 O O . ALA A 1 92 ? 6.917 4.206 -9.029 1.00 93.62 92 ALA A O 1
ATOM 723 N N . ASN A 1 93 ? 8.474 2.703 -9.651 1.00 95.38 93 ASN A N 1
ATOM 724 C CA . ASN A 1 93 ? 7.577 1.543 -9.634 1.00 95.38 93 ASN A CA 1
ATOM 725 C C . ASN A 1 93 ? 7.817 0.594 -8.442 1.00 95.38 93 ASN A C 1
ATOM 727 O O . ASN A 1 93 ? 7.033 -0.331 -8.226 1.00 95.38 93 ASN A O 1
ATOM 731 N N . ALA A 1 94 ? 8.831 0.873 -7.620 1.00 93.12 94 ALA A N 1
ATOM 732 C CA . ALA A 1 94 ? 9.043 0.267 -6.310 1.00 93.12 94 ALA A CA 1
ATOM 733 C C . ALA A 1 94 ? 8.536 1.174 -5.174 1.00 93.12 94 ALA A C 1
ATOM 735 O O . ALA A 1 94 ? 8.421 2.387 -5.331 1.00 93.12 94 ALA A O 1
ATOM 736 N N . SER A 1 95 ? 8.254 0.592 -4.006 1.00 90.56 95 SER A N 1
ATOM 737 C CA . SER A 1 95 ? 7.957 1.368 -2.796 1.00 90.56 95 SER A CA 1
ATOM 738 C C . SER A 1 95 ? 9.199 2.072 -2.253 1.00 90.56 95 SER A C 1
ATOM 740 O O . SER A 1 95 ? 10.306 1.530 -2.323 1.00 90.56 95 SER A O 1
ATOM 742 N N . THR A 1 96 ? 9.006 3.235 -1.636 1.00 89.88 96 THR A N 1
ATOM 743 C CA . THR A 1 96 ? 10.069 3.973 -0.951 1.00 89.88 96 THR A CA 1
ATOM 744 C C . THR A 1 96 ? 10.356 3.411 0.448 1.00 89.88 96 THR A C 1
ATOM 746 O O . THR A 1 96 ? 9.662 2.522 0.951 1.00 89.88 96 THR A O 1
ATOM 749 N N . LEU A 1 97 ? 11.448 3.885 1.056 1.00 88.44 97 LEU A N 1
ATOM 750 C CA . LEU A 1 97 ? 11.719 3.692 2.480 1.00 88.44 97 LEU A CA 1
ATOM 751 C C . LEU A 1 97 ? 11.001 4.797 3.250 1.00 88.44 97 LEU A C 1
ATOM 753 O O . LEU A 1 97 ? 11.170 5.972 2.924 1.00 88.44 97 LEU A O 1
ATOM 757 N N . ASN A 1 98 ? 10.222 4.426 4.262 1.00 91.06 98 ASN A N 1
ATOM 758 C CA . ASN A 1 98 ? 9.370 5.366 4.985 1.00 91.06 98 ASN A CA 1
ATOM 759 C C . ASN A 1 98 ? 9.333 5.058 6.477 1.00 91.06 98 ASN A C 1
ATOM 761 O O . ASN A 1 98 ? 9.521 3.913 6.894 1.00 91.06 98 ASN A O 1
ATOM 765 N N . ASP A 1 99 ? 8.976 6.083 7.244 1.00 93.44 99 ASP A N 1
ATOM 766 C CA . ASP A 1 99 ? 8.775 6.015 8.685 1.00 93.44 99 ASP A CA 1
ATOM 767 C C . ASP A 1 99 ? 7.282 6.018 9.035 1.00 93.44 99 ASP A C 1
ATOM 769 O O . ASP A 1 99 ? 6.474 6.702 8.406 1.00 93.44 99 ASP A O 1
ATOM 773 N N . GLY A 1 100 ? 6.909 5.270 10.074 1.00 93.50 100 GLY A N 1
ATOM 774 C CA . GLY A 1 100 ? 5.598 5.392 10.710 1.00 93.50 100 GLY A CA 1
ATOM 775 C C . GLY A 1 100 ? 5.238 4.229 11.642 1.00 93.50 100 GLY A C 1
ATOM 776 O O . GLY A 1 100 ? 5.920 3.205 11.680 1.00 93.50 100 GLY A O 1
ATOM 777 N N . ALA A 1 101 ? 4.112 4.372 12.348 1.00 94.06 101 ALA A N 1
ATOM 778 C CA . ALA A 1 101 ? 3.527 3.362 13.234 1.00 94.06 101 ALA A CA 1
ATOM 779 C C . ALA A 1 101 ? 2.021 3.145 12.959 1.00 94.06 101 ALA A C 1
ATOM 781 O O . ALA A 1 101 ? 1.324 4.058 12.525 1.00 94.06 101 ALA A O 1
ATOM 782 N N . ALA A 1 102 ? 1.520 1.937 13.227 1.00 94.56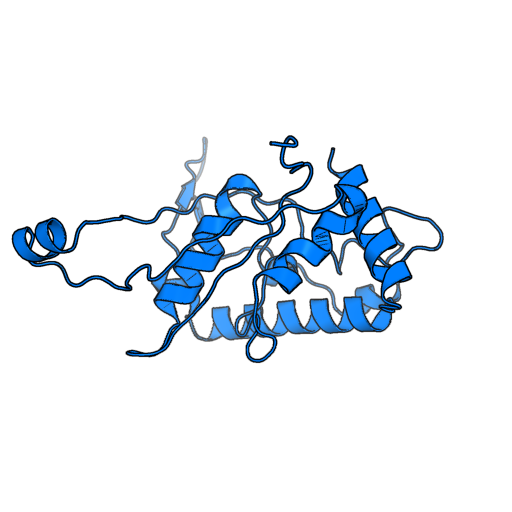 102 ALA A N 1
ATOM 783 C CA . ALA A 1 102 ? 0.097 1.603 13.195 1.00 94.56 102 ALA A CA 1
ATOM 784 C C . ALA A 1 102 ? -0.218 0.650 14.353 1.00 94.56 102 ALA A C 1
ATOM 786 O O . ALA A 1 102 ? 0.614 -0.185 14.711 1.00 94.56 102 ALA A O 1
ATOM 787 N N . ALA A 1 103 ? -1.412 0.770 14.931 1.00 94.38 103 ALA A N 1
ATOM 788 C CA . ALA A 1 103 ? -1.848 -0.044 16.058 1.00 94.38 103 ALA A CA 1
ATOM 789 C C . ALA A 1 103 ? -3.311 -0.465 15.892 1.00 94.38 103 ALA A C 1
ATOM 791 O O . ALA A 1 103 ? -4.135 0.291 15.383 1.00 94.38 103 ALA A O 1
ATOM 792 N N . LEU A 1 104 ? -3.628 -1.675 16.353 1.00 93.44 104 LEU A N 1
ATOM 793 C CA . LEU A 1 104 ? -4.981 -2.219 16.403 1.00 93.44 104 LEU A CA 1
ATOM 794 C C . LEU A 1 104 ? -5.255 -2.698 17.828 1.00 93.44 104 LEU A C 1
ATOM 796 O O . LEU A 1 104 ? -4.417 -3.368 18.431 1.00 93.44 104 LEU A O 1
ATOM 800 N N . VAL A 1 105 ? -6.436 -2.382 18.358 1.00 95.62 105 VAL A N 1
ATOM 801 C CA . VAL A 1 105 ? -6.890 -2.906 19.652 1.00 95.62 105 VAL A CA 1
ATOM 802 C C . VAL A 1 105 ? -7.742 -4.144 19.401 1.00 95.62 105 VAL A C 1
ATOM 804 O O . VAL A 1 105 ? -8.782 -4.073 18.749 1.00 95.62 105 VAL A O 1
ATOM 807 N N . LEU A 1 106 ? -7.299 -5.284 19.929 1.00 95.25 106 LEU A N 1
ATOM 808 C CA . LEU A 1 106 ? -8.014 -6.553 19.837 1.00 95.25 106 LEU A CA 1
ATOM 809 C C . LEU A 1 106 ? -8.733 -6.852 21.148 1.00 95.25 106 LEU A C 1
ATOM 811 O O . LEU A 1 106 ? -8.211 -6.620 22.237 1.00 95.25 106 LEU A O 1
ATOM 815 N N . MET A 1 107 ? -9.940 -7.397 21.036 1.00 96.12 107 MET A N 1
ATOM 816 C CA . MET A 1 107 ? -10.762 -7.762 22.182 1.00 96.12 107 MET A CA 1
ATOM 817 C C . MET A 1 107 ? -11.461 -9.088 21.917 1.00 96.12 107 MET A C 1
ATOM 819 O O . MET A 1 107 ? -11.880 -9.377 20.796 1.00 96.12 107 MET A O 1
ATOM 823 N N . THR A 1 108 ? -11.655 -9.879 22.970 1.00 96.75 108 THR A N 1
ATOM 824 C CA . THR A 1 108 ? -12.618 -10.978 22.913 1.00 96.75 108 THR A CA 1
ATOM 825 C C . THR A 1 108 ? -14.037 -10.412 22.814 1.00 96.75 108 THR A C 1
ATOM 827 O O . THR A 1 108 ? -14.324 -9.319 23.312 1.00 96.75 108 THR A O 1
ATOM 830 N N . ALA A 1 109 ? -14.964 -11.183 22.240 1.00 94.94 109 ALA A N 1
ATOM 831 C CA . ALA A 1 109 ? -16.372 -10.785 22.171 1.00 94.94 109 ALA A CA 1
ATOM 832 C C . ALA A 1 109 ? -16.969 -10.507 23.567 1.00 94.94 109 ALA A C 1
ATOM 834 O O . ALA A 1 109 ? -17.769 -9.587 23.735 1.00 94.94 109 ALA A O 1
ATOM 835 N N . SER A 1 110 ? -16.544 -11.262 24.587 1.00 97.19 110 SER A N 1
ATOM 836 C CA . SER A 1 110 ? -16.977 -11.059 25.972 1.00 97.19 110 SER A CA 1
ATOM 837 C C . SER A 1 110 ? -16.454 -9.750 26.568 1.00 97.19 110 SER A C 1
ATOM 839 O O . SER A 1 110 ? -17.211 -9.051 27.240 1.00 97.19 110 SER A O 1
ATOM 841 N N . ALA A 1 111 ? -15.198 -9.378 26.301 1.00 97.75 111 ALA A N 1
ATOM 842 C CA . ALA A 1 111 ? -14.634 -8.110 26.755 1.00 97.75 111 ALA A CA 1
ATOM 843 C C . ALA A 1 111 ? -15.302 -6.913 26.065 1.00 97.75 111 ALA A C 1
ATOM 845 O O . ALA A 1 111 ? -15.637 -5.943 26.743 1.00 97.75 111 ALA A O 1
ATOM 846 N N . ALA A 1 112 ? -15.549 -7.008 24.754 1.00 97.12 112 ALA A N 1
ATOM 847 C CA . ALA A 1 112 ? -16.245 -5.968 23.999 1.00 97.12 112 ALA A CA 1
ATOM 848 C C . ALA A 1 112 ? -17.668 -5.736 24.537 1.00 97.12 112 ALA A C 1
ATOM 850 O O . ALA A 1 112 ? -18.050 -4.600 24.811 1.00 97.12 112 ALA A O 1
ATOM 851 N N . LYS A 1 113 ? -18.412 -6.824 24.801 1.00 96.94 113 LYS A N 1
ATOM 852 C CA . LYS A 1 113 ? -19.742 -6.762 25.428 1.00 96.94 113 LYS A CA 1
ATOM 853 C C . LYS A 1 113 ? -19.688 -6.156 26.833 1.00 96.94 113 LYS A C 1
ATOM 855 O O . LYS A 1 113 ? -20.509 -5.306 27.155 1.00 96.94 113 LYS A O 1
ATOM 860 N N . ARG A 1 114 ? -18.725 -6.572 27.665 1.00 98.06 114 ARG A N 1
ATOM 861 C CA . ARG A 1 114 ? -18.557 -6.058 29.037 1.00 98.06 114 ARG A CA 1
ATOM 862 C C . ARG A 1 114 ? -18.266 -4.557 29.067 1.00 98.06 114 ARG A C 1
ATOM 864 O O . ARG A 1 114 ? -18.743 -3.878 29.966 1.00 98.06 114 ARG A O 1
ATOM 871 N N . LEU A 1 115 ? -17.481 -4.061 28.114 1.00 97.94 115 LEU A N 1
ATOM 872 C CA . LEU A 1 115 ? -17.099 -2.650 28.017 1.00 97.94 115 LEU A CA 1
ATOM 873 C C . LEU A 1 115 ? -18.068 -1.814 27.166 1.00 97.94 115 LEU A C 1
ATOM 875 O O . LEU A 1 115 ? -17.833 -0.625 26.990 1.00 97.94 115 LEU A O 1
ATOM 879 N N . ASN A 1 116 ? -19.155 -2.417 26.667 1.00 97.50 116 ASN A N 1
ATOM 880 C CA . ASN A 1 116 ? -20.165 -1.773 25.825 1.00 97.50 116 ASN A CA 1
ATOM 881 C C . ASN A 1 116 ? -19.571 -1.032 24.609 1.00 97.50 116 ASN A C 1
ATOM 883 O O . ASN A 1 116 ? -19.978 0.079 24.275 1.00 97.50 116 ASN A O 1
ATOM 887 N N . VAL A 1 117 ? -18.588 -1.652 23.951 1.00 97.19 117 VAL A N 1
ATOM 888 C CA . VAL A 1 117 ? -17.960 -1.121 22.734 1.00 97.19 117 VAL A CA 1
ATOM 889 C C . VAL A 1 117 ? -18.416 -1.903 21.507 1.00 97.19 117 VAL A C 1
ATOM 891 O O . VAL A 1 117 ? -18.606 -3.118 21.566 1.00 97.19 117 VAL A O 1
ATOM 894 N N . THR A 1 118 ? -18.564 -1.205 20.381 1.00 94.56 118 THR A N 1
ATOM 895 C CA . THR A 1 118 ? -18.917 -1.822 19.095 1.00 94.56 118 THR A CA 1
ATOM 896 C C . THR A 1 118 ? -17.636 -2.143 18.320 1.00 94.56 118 THR A C 1
ATOM 898 O O . THR A 1 118 ? -16.907 -1.212 17.974 1.00 94.56 118 THR A O 1
ATOM 901 N N . PRO A 1 119 ? -17.323 -3.423 18.041 1.00 93.81 119 PRO A N 1
ATOM 902 C CA . PRO A 1 119 ? -16.162 -3.779 17.230 1.00 93.81 119 PRO A CA 1
ATOM 903 C C . PRO A 1 119 ? -16.294 -3.247 15.800 1.00 93.81 119 PRO A C 1
ATOM 905 O O . PRO A 1 119 ? -17.363 -3.355 15.201 1.00 93.81 119 PRO A O 1
ATOM 908 N N . LEU A 1 120 ? -15.196 -2.744 15.229 1.00 92.81 120 LEU A N 1
ATOM 909 C CA . LEU A 1 120 ? -15.158 -2.316 13.823 1.00 92.81 120 LEU A CA 1
ATOM 910 C C . LEU A 1 120 ? -15.216 -3.506 12.856 1.00 92.81 120 LEU A C 1
ATOM 912 O O . LEU A 1 120 ? -15.839 -3.435 11.803 1.00 92.81 120 LEU A O 1
ATOM 916 N N . ALA A 1 121 ? -14.565 -4.611 13.221 1.00 93.62 121 ALA A N 1
ATOM 917 C CA . ALA A 1 121 ? -14.526 -5.835 12.437 1.00 93.62 121 ALA A CA 1
ATOM 918 C C . ALA A 1 121 ? -14.312 -7.053 13.342 1.00 93.62 121 ALA A C 1
ATOM 920 O O . ALA A 1 121 ? -13.953 -6.936 14.516 1.00 93.62 121 ALA A O 1
ATOM 921 N N . LYS A 1 122 ? -14.509 -8.240 12.767 1.00 91.44 122 LYS A N 1
ATOM 922 C CA . LYS A 1 122 ? -14.204 -9.527 13.391 1.00 91.44 122 LYS A CA 1
ATOM 923 C C . LYS A 1 122 ? -13.146 -10.244 12.560 1.00 91.44 122 LYS A C 1
ATOM 925 O O . LYS A 1 122 ? -13.321 -10.406 11.356 1.00 91.44 122 LYS A O 1
ATOM 930 N N . ILE A 1 123 ? -12.091 -10.724 13.213 1.00 89.75 123 ILE A N 1
ATOM 931 C CA . ILE A 1 123 ? -11.131 -11.638 12.588 1.00 89.75 123 ILE A CA 1
ATOM 932 C C . ILE A 1 123 ? -11.813 -13.001 12.435 1.00 89.75 123 ILE A C 1
ATOM 934 O O . ILE A 1 123 ? -12.294 -13.570 13.417 1.00 89.75 123 ILE A O 1
ATOM 938 N N . ILE A 1 124 ? -11.900 -13.491 11.198 1.00 87.62 124 ILE A N 1
ATOM 939 C CA . ILE A 1 124 ? -12.544 -14.772 10.870 1.00 87.62 124 ILE A CA 1
ATOM 940 C C . ILE A 1 124 ? -11.516 -15.899 10.788 1.00 87.62 124 ILE A C 1
ATOM 942 O O . ILE A 1 124 ? -11.763 -16.984 11.302 1.00 87.62 124 ILE A O 1
ATOM 946 N N . ALA A 1 125 ? -10.368 -15.627 10.171 1.00 78.31 125 ALA A N 1
ATOM 947 C CA . ALA A 1 125 ? -9.259 -16.557 10.031 1.00 78.31 125 ALA A CA 1
ATOM 948 C C . ALA A 1 125 ? -7.951 -15.778 9.837 1.00 78.31 125 ALA A C 1
ATOM 950 O O . ALA A 1 125 ? -7.971 -14.604 9.460 1.00 78.31 125 ALA A O 1
ATOM 951 N N . PHE A 1 126 ? -6.833 -16.453 10.078 1.00 80.44 126 PHE A N 1
ATOM 952 C CA . PHE A 1 126 ? -5.494 -16.033 9.680 1.00 80.44 126 PHE A CA 1
ATOM 953 C C . PHE A 1 126 ? -4.747 -17.265 9.160 1.00 80.44 126 PHE A C 1
ATOM 955 O O . PHE A 1 126 ? -5.079 -18.392 9.536 1.00 80.44 126 PHE A O 1
ATOM 962 N N . ALA A 1 127 ? -3.784 -17.054 8.273 1.00 69.75 127 ALA A N 1
ATOM 963 C CA . ALA A 1 127 ? -2.951 -18.110 7.724 1.00 69.75 127 ALA A CA 1
ATOM 964 C C . ALA A 1 127 ? -1.575 -17.541 7.382 1.00 69.75 127 ALA A C 1
ATOM 966 O O . ALA A 1 127 ? -1.475 -16.393 6.947 1.00 69.75 127 ALA A O 1
ATOM 967 N N . ASP A 1 128 ? -0.555 -18.377 7.533 1.00 69.75 128 ASP A N 1
ATOM 968 C CA . ASP A 1 128 ? 0.810 -18.097 7.114 1.00 69.75 128 ASP A CA 1
ATOM 969 C C . ASP A 1 128 ? 1.202 -19.087 6.016 1.00 69.75 128 ASP A C 1
ATOM 971 O O . ASP A 1 128 ? 0.825 -20.260 6.046 1.00 69.75 128 ASP A O 1
ATOM 975 N N . ALA A 1 129 ? 1.962 -18.610 5.037 1.00 68.50 129 ALA A N 1
ATOM 976 C CA . ALA A 1 129 ? 2.535 -19.431 3.983 1.00 68.50 129 ALA A CA 1
ATOM 977 C C . ALA A 1 129 ? 3.986 -19.010 3.762 1.00 68.50 129 ALA A C 1
ATOM 979 O O . ALA A 1 129 ? 4.310 -17.823 3.836 1.00 68.50 129 ALA A O 1
ATOM 980 N N . ALA A 1 130 ? 4.847 -19.976 3.453 1.00 74.12 130 ALA A N 1
ATOM 981 C CA . ALA A 1 130 ? 6.204 -19.705 3.010 1.00 74.12 130 ALA A CA 1
ATOM 982 C C . ALA A 1 130 ? 6.474 -20.386 1.678 1.00 74.12 130 ALA A C 1
ATOM 984 O O . ALA A 1 130 ? 5.908 -21.428 1.347 1.00 74.12 130 ALA A O 1
ATOM 985 N N . ILE A 1 131 ? 7.358 -19.756 0.925 1.00 77.44 131 ILE A N 1
ATOM 986 C CA . ILE A 1 131 ? 7.843 -20.199 -0.374 1.00 77.44 131 ILE A CA 1
ATOM 987 C C . ILE A 1 131 ? 9.344 -19.930 -0.420 1.00 77.44 131 ILE A C 1
ATOM 989 O O . ILE A 1 131 ? 9.887 -19.301 0.489 1.00 77.44 131 ILE A O 1
ATOM 993 N N . ALA A 1 132 ? 10.018 -20.391 -1.473 1.00 81.69 132 ALA A N 1
ATOM 994 C CA . ALA A 1 132 ? 11.447 -20.151 -1.633 1.00 81.69 132 ALA A CA 1
ATOM 995 C C . ALA A 1 132 ? 11.778 -18.650 -1.463 1.00 81.69 132 ALA A C 1
ATOM 997 O O . ALA A 1 132 ? 11.063 -17.816 -2.029 1.00 81.69 132 ALA A O 1
ATOM 998 N N . PRO A 1 133 ? 12.860 -18.279 -0.748 1.00 82.31 133 PRO A N 1
ATOM 999 C CA . PRO A 1 133 ? 13.181 -16.877 -0.473 1.00 82.31 133 PRO A CA 1
ATOM 1000 C C . PRO A 1 133 ? 13.259 -15.983 -1.717 1.00 82.31 133 PRO A C 1
ATOM 1002 O O . PRO A 1 133 ? 12.888 -14.818 -1.651 1.00 82.31 133 PRO A O 1
ATOM 1005 N N . ILE A 1 134 ? 13.683 -16.519 -2.866 1.00 84.25 134 ILE A N 1
ATOM 1006 C CA . ILE A 1 134 ? 13.730 -15.790 -4.146 1.00 84.25 134 ILE A CA 1
ATOM 1007 C C . ILE A 1 134 ? 12.336 -15.494 -4.730 1.00 84.25 134 ILE A C 1
ATOM 1009 O O . ILE A 1 134 ? 12.160 -14.526 -5.468 1.00 84.25 134 ILE A O 1
ATOM 1013 N N . ASP A 1 135 ? 11.340 -16.311 -4.389 1.00 84.00 135 ASP A N 1
ATOM 1014 C CA . ASP A 1 135 ? 9.972 -16.237 -4.902 1.00 84.00 135 ASP A CA 1
ATOM 1015 C C . ASP A 1 135 ? 9.027 -15.468 -3.967 1.00 84.00 135 ASP A C 1
ATOM 1017 O O . ASP A 1 135 ? 7.862 -15.275 -4.325 1.00 84.00 135 ASP A O 1
ATOM 1021 N N . PHE A 1 136 ? 9.508 -14.976 -2.813 1.00 83.88 136 PHE A N 1
ATOM 1022 C CA . PHE A 1 136 ? 8.701 -14.293 -1.789 1.00 83.88 136 PHE A CA 1
ATOM 1023 C C . PHE A 1 136 ? 7.702 -13.231 -2.311 1.00 83.88 136 PHE A C 1
ATOM 1025 O O . PHE A 1 136 ? 6.620 -13.138 -1.721 1.00 83.88 136 PHE A O 1
ATOM 1032 N N . PRO A 1 137 ? 7.954 -12.467 -3.406 1.00 84.31 137 PRO A N 1
ATOM 1033 C CA . PRO A 1 137 ? 6.975 -11.505 -3.921 1.00 84.31 137 PRO A CA 1
ATOM 1034 C C . PRO A 1 137 ? 5.654 -12.149 -4.370 1.00 84.31 137 PRO A C 1
ATOM 1036 O O . PRO A 1 137 ? 4.624 -11.480 -4.419 1.00 84.31 137 PRO A O 1
ATOM 1039 N N . THR A 1 138 ? 5.662 -13.451 -4.668 1.00 85.19 138 THR A N 1
ATOM 1040 C CA . THR A 1 138 ? 4.475 -14.213 -5.086 1.00 85.19 138 THR A CA 1
ATOM 1041 C C . THR A 1 138 ? 3.695 -14.824 -3.924 1.00 85.19 138 THR A C 1
ATOM 1043 O O . THR A 1 138 ? 2.564 -15.259 -4.129 1.00 85.19 138 THR A O 1
ATOM 1046 N N . ALA A 1 139 ? 4.234 -14.814 -2.697 1.00 80.31 139 ALA A N 1
ATOM 1047 C CA . ALA A 1 139 ? 3.586 -15.411 -1.525 1.00 80.31 139 ALA A CA 1
ATOM 1048 C C . ALA A 1 139 ? 2.133 -14.933 -1.314 1.00 80.31 139 ALA A C 1
ATOM 1050 O O . ALA A 1 139 ? 1.265 -15.777 -1.081 1.00 80.31 139 ALA A O 1
ATOM 1051 N N . PRO A 1 140 ? 1.799 -13.634 -1.484 1.00 80.19 140 PRO A N 1
ATOM 1052 C CA . PRO A 1 140 ? 0.426 -13.167 -1.319 1.00 80.19 140 PRO A CA 1
ATOM 1053 C C . PRO A 1 140 ? -0.554 -13.796 -2.316 1.00 80.19 140 PRO A C 1
ATOM 1055 O O . PRO A 1 140 ? -1.723 -13.956 -1.985 1.00 80.19 140 PRO A O 1
ATOM 1058 N N . ALA A 1 141 ? -0.104 -14.190 -3.513 1.00 78.81 141 ALA A N 1
ATOM 1059 C CA . ALA A 1 141 ? -0.973 -14.800 -4.521 1.00 78.81 141 ALA A CA 1
ATOM 1060 C C . ALA A 1 141 ? -1.494 -16.185 -4.099 1.00 78.81 141 ALA A C 1
ATOM 1062 O O . ALA A 1 141 ? -2.547 -16.605 -4.571 1.00 78.81 141 ALA A O 1
ATOM 1063 N N . TYR A 1 142 ? -0.795 -16.871 -3.191 1.00 69.19 142 TYR A N 1
ATOM 1064 C CA . TYR A 1 142 ? -1.254 -18.132 -2.602 1.00 69.19 142 TYR A CA 1
ATOM 1065 C C . TYR A 1 142 ? -2.261 -17.927 -1.464 1.00 69.19 142 TYR A C 1
ATOM 1067 O O . TYR A 1 142 ? -2.961 -18.864 -1.093 1.00 69.19 142 TYR A O 1
ATOM 1075 N N . ALA A 1 143 ? -2.350 -16.708 -0.926 1.00 65.69 143 ALA A N 1
ATOM 1076 C CA . ALA A 1 143 ? -3.242 -16.365 0.174 1.00 65.69 143 ALA A CA 1
ATOM 1077 C C . ALA A 1 143 ? -4.512 -15.621 -0.279 1.00 65.69 143 ALA A C 1
ATOM 1079 O O . ALA A 1 143 ? -5.471 -15.576 0.485 1.00 65.69 143 ALA A O 1
ATOM 1080 N N . VAL A 1 144 ? -4.536 -15.033 -1.488 1.00 68.00 144 VAL A N 1
ATOM 1081 C CA . VAL A 1 144 ? -5.515 -13.996 -1.871 1.00 68.00 144 VAL A CA 1
ATOM 1082 C C . VAL A 1 144 ? -6.370 -14.352 -3.105 1.00 68.00 144 VAL A C 1
ATOM 1084 O O . VAL A 1 144 ? -5.797 -14.587 -4.170 1.00 68.00 144 VAL A O 1
ATOM 1087 N N . PRO A 1 145 ? -7.725 -14.305 -3.046 1.00 59.53 145 PRO A N 1
ATOM 1088 C CA . PRO A 1 145 ? -8.586 -14.343 -4.235 1.00 59.53 145 PRO A CA 1
ATOM 1089 C C . PRO A 1 145 ? -8.416 -13.097 -5.121 1.00 59.53 145 PRO A C 1
ATOM 1091 O O . PRO A 1 145 ? -8.179 -11.996 -4.628 1.00 59.53 145 PRO A O 1
ATOM 1094 N N . LYS A 1 146 ? -8.555 -13.255 -6.443 1.00 54.00 146 LYS A N 1
ATOM 1095 C CA . LYS A 1 146 ? -8.069 -12.297 -7.458 1.00 54.00 146 LYS A CA 1
ATOM 1096 C C . LYS A 1 146 ? -8.975 -11.081 -7.724 1.00 54.00 146 LYS A C 1
ATOM 1098 O O . LYS A 1 146 ? -8.593 -10.211 -8.502 1.00 54.00 146 LYS A O 1
ATOM 1103 N N . ASP A 1 147 ? -10.146 -10.999 -7.099 1.00 48.62 147 ASP A N 1
ATOM 1104 C CA . ASP A 1 147 ? -11.267 -10.254 -7.690 1.00 48.62 147 ASP A CA 1
ATOM 1105 C C . ASP A 1 147 ? -11.332 -8.765 -7.284 1.00 48.62 147 ASP A C 1
ATOM 1107 O O . ASP A 1 147 ? -11.836 -7.944 -8.048 1.00 48.62 147 ASP A O 1
ATOM 1111 N N . ILE A 1 148 ? -10.818 -8.377 -6.104 1.00 59.97 148 ILE A N 1
ATOM 1112 C CA . ILE A 1 148 ? -10.821 -6.977 -5.623 1.00 59.97 148 ILE A CA 1
ATOM 1113 C C . ILE A 1 148 ? -9.504 -6.664 -4.903 1.00 59.97 148 ILE A C 1
ATOM 1115 O O . ILE A 1 148 ? -9.262 -7.150 -3.800 1.00 59.97 148 ILE A O 1
ATOM 1119 N N . LEU A 1 149 ? -8.660 -5.812 -5.502 1.00 64.56 149 LEU A N 1
ATOM 1120 C CA . LEU A 1 149 ? -7.329 -5.488 -4.975 1.00 64.56 149 LEU A CA 1
ATOM 1121 C C . LEU A 1 149 ? -7.058 -3.975 -4.952 1.00 64.56 149 LEU A C 1
ATOM 1123 O O . LEU A 1 149 ? -7.182 -3.291 -5.968 1.00 64.56 149 LEU A O 1
ATOM 1127 N N . ARG A 1 150 ? -6.608 -3.475 -3.789 1.00 63.97 150 ARG A N 1
ATOM 1128 C CA . ARG A 1 150 ? -5.947 -2.162 -3.601 1.00 63.97 150 ARG A CA 1
ATOM 1129 C C . ARG A 1 150 ? -6.695 -0.990 -4.261 1.00 63.97 150 ARG A C 1
ATOM 1131 O O . ARG A 1 150 ? -6.166 -0.297 -5.132 1.00 63.97 150 ARG A O 1
ATOM 1138 N N . VAL A 1 151 ? -7.946 -0.786 -3.843 1.00 75.88 151 VAL A N 1
ATOM 1139 C CA . VAL A 1 151 ? -8.872 0.212 -4.418 1.00 75.88 151 VAL A CA 1
ATOM 1140 C C . VAL A 1 151 ? -8.536 1.665 -4.060 1.00 75.88 151 VAL A C 1
ATOM 1142 O O . VAL A 1 151 ? -8.965 2.565 -4.769 1.00 75.88 151 VAL A O 1
ATOM 1145 N N . ASN A 1 152 ? -7.704 1.885 -3.037 1.00 73.75 152 ASN A N 1
ATOM 1146 C CA . ASN A 1 152 ? -7.335 3.213 -2.524 1.00 73.75 152 ASN A CA 1
ATOM 1147 C C . ASN A 1 152 ? -5.826 3.523 -2.693 1.00 73.75 152 ASN A C 1
ATOM 1149 O O . ASN A 1 152 ? -5.273 4.397 -2.026 1.00 73.75 152 ASN A O 1
ATOM 1153 N N . GLY A 1 153 ? -5.142 2.781 -3.574 1.00 62.75 153 GLY A N 1
ATOM 1154 C CA . GLY A 1 153 ? -3.683 2.809 -3.725 1.00 62.75 153 GLY A CA 1
ATOM 1155 C C . GLY A 1 153 ? -2.971 1.815 -2.798 1.00 62.75 153 GLY A C 1
ATOM 1156 O O . GLY A 1 153 ? -3.606 0.974 -2.160 1.00 62.75 153 GLY A O 1
ATOM 1157 N N . GLY A 1 154 ? -1.639 1.850 -2.769 1.00 77.69 154 GLY A N 1
ATOM 1158 C CA . GLY A 1 154 ? -0.824 0.905 -2.003 1.00 77.69 154 GLY A CA 1
ATOM 1159 C C . GLY A 1 154 ? 0.600 1.400 -1.761 1.00 77.69 154 GLY A C 1
ATOM 1160 O O . GLY A 1 154 ? 0.925 2.544 -2.056 1.00 77.69 154 GLY A O 1
ATOM 1161 N N . ALA A 1 155 ? 1.462 0.528 -1.232 1.00 78.69 155 ALA A N 1
ATOM 1162 C CA . ALA A 1 155 ? 2.792 0.881 -0.718 1.00 78.69 155 ALA A CA 1
ATOM 1163 C C . ALA A 1 155 ? 3.733 1.588 -1.717 1.00 78.69 155 ALA A C 1
ATOM 1165 O O . ALA A 1 155 ? 4.637 2.301 -1.297 1.00 78.69 155 ALA A O 1
ATOM 1166 N N . VAL A 1 156 ? 3.509 1.437 -3.028 1.00 74.06 156 VAL A N 1
ATOM 1167 C CA . VAL A 1 156 ? 4.245 2.191 -4.061 1.00 74.06 156 VAL A CA 1
ATOM 1168 C C . VAL A 1 156 ? 4.001 3.699 -3.938 1.00 74.06 156 VAL A C 1
ATOM 1170 O O . VAL A 1 156 ? 4.918 4.481 -4.128 1.00 74.06 156 VAL A O 1
ATOM 1173 N N . SER A 1 157 ? 2.782 4.113 -3.582 1.00 77.50 157 SER A N 1
ATOM 1174 C CA . SER A 1 157 ? 2.388 5.524 -3.516 1.00 77.50 157 SER A CA 1
ATOM 1175 C C . SER A 1 157 ? 2.231 6.077 -2.103 1.00 77.50 157 SER A C 1
ATOM 1177 O O . SER A 1 157 ? 2.250 7.290 -1.941 1.00 77.50 157 SER A O 1
ATOM 1179 N N . ILE A 1 158 ? 2.056 5.231 -1.084 1.00 81.50 158 ILE A N 1
ATOM 1180 C CA . ILE A 1 158 ? 1.889 5.666 0.322 1.00 81.50 158 ILE A CA 1
ATOM 1181 C C . ILE A 1 158 ? 3.073 5.285 1.218 1.00 81.50 158 ILE A C 1
ATOM 1183 O O . ILE A 1 158 ? 3.048 5.544 2.422 1.00 81.50 158 ILE A O 1
ATOM 1187 N N . GLY A 1 159 ? 4.092 4.657 0.631 1.00 76.38 159 GLY A N 1
ATOM 1188 C CA . GLY A 1 159 ? 5.287 4.217 1.326 1.00 76.38 159 GLY A CA 1
ATOM 1189 C C . GLY A 1 159 ? 5.174 2.857 2.020 1.00 76.38 159 GLY A C 1
ATOM 1190 O O . GLY A 1 159 ? 4.085 2.295 2.177 1.00 76.38 159 GLY A O 1
ATOM 1191 N N . HIS A 1 160 ? 6.322 2.321 2.447 1.00 87.12 160 HIS A N 1
ATOM 1192 C CA . HIS A 1 160 ? 6.440 0.997 3.064 1.00 87.12 160 HIS A CA 1
ATOM 1193 C C . HIS A 1 160 ? 7.319 0.978 4.333 1.00 87.12 160 HIS A C 1
ATOM 1195 O O . HIS A 1 160 ? 8.446 0.475 4.309 1.00 87.12 160 HIS A O 1
ATOM 1201 N N . PRO A 1 161 ? 6.815 1.446 5.492 1.00 83.69 161 PRO A N 1
ATOM 1202 C CA . PRO A 1 161 ? 7.468 1.172 6.767 1.00 83.69 161 PRO A CA 1
ATOM 1203 C C . PRO A 1 161 ? 7.296 -0.322 7.089 1.00 83.69 161 PRO A C 1
ATOM 1205 O O . PRO A 1 161 ? 6.184 -0.790 7.368 1.00 83.69 161 PRO A O 1
ATOM 1208 N N . ILE A 1 162 ? 8.387 -1.087 6.987 1.00 82.12 162 ILE A N 1
ATOM 1209 C CA . ILE A 1 162 ? 8.370 -2.562 6.909 1.00 82.12 162 ILE A CA 1
ATOM 1210 C C . ILE A 1 162 ? 7.597 -3.190 8.079 1.00 82.12 162 ILE A C 1
ATOM 1212 O O . ILE A 1 162 ? 6.638 -3.926 7.859 1.00 82.12 162 ILE A O 1
ATOM 1216 N N . GLY A 1 163 ? 7.947 -2.844 9.322 1.00 83.69 163 GLY A N 1
ATOM 1217 C CA . GLY A 1 163 ? 7.326 -3.426 10.523 1.00 83.69 163 GLY A CA 1
ATOM 1218 C C . GLY A 1 163 ? 5.882 -2.983 10.790 1.00 83.69 163 GLY A C 1
ATOM 1219 O O . GLY A 1 163 ? 5.203 -3.562 11.631 1.00 83.69 163 GLY A O 1
ATOM 1220 N N . MET A 1 164 ? 5.398 -1.964 10.080 1.00 89.75 164 MET A N 1
ATOM 1221 C CA . MET A 1 164 ? 4.082 -1.358 10.297 1.00 89.75 164 MET A CA 1
ATOM 1222 C C . MET A 1 164 ? 3.068 -1.747 9.219 1.00 89.75 164 MET A C 1
ATOM 1224 O O . MET A 1 164 ? 1.862 -1.786 9.469 1.00 89.75 164 MET A O 1
ATOM 1228 N N . SER A 1 165 ? 3.550 -2.051 8.013 1.00 87.19 165 SER A N 1
ATOM 1229 C CA . SER A 1 165 ? 2.710 -2.161 6.821 1.00 87.19 165 SER A CA 1
ATOM 1230 C C . SER A 1 165 ? 1.608 -3.213 6.944 1.00 87.19 165 SER A C 1
ATOM 1232 O O . SER A 1 165 ? 0.501 -2.957 6.482 1.00 87.19 165 SER A O 1
ATOM 1234 N N . GLY A 1 166 ? 1.854 -4.341 7.622 1.00 87.12 166 GLY A N 1
ATOM 1235 C CA . GLY A 1 166 ? 0.829 -5.364 7.877 1.00 87.12 166 GLY A CA 1
ATOM 1236 C C . GLY A 1 166 ? -0.347 -4.852 8.723 1.00 87.12 166 GLY A C 1
ATOM 1237 O O . GLY A 1 166 ? -1.514 -5.073 8.383 1.00 87.12 166 GLY A O 1
ATOM 1238 N N . ALA A 1 167 ? -0.059 -4.097 9.788 1.00 90.62 167 ALA A N 1
ATOM 1239 C CA . ALA A 1 167 ? -1.090 -3.464 10.610 1.00 90.62 167 ALA A CA 1
ATOM 1240 C C . ALA A 1 167 ? -1.803 -2.338 9.844 1.00 90.62 167 ALA A C 1
ATOM 1242 O O . ALA A 1 167 ? -3.027 -2.233 9.914 1.00 90.62 167 ALA A O 1
ATOM 1243 N N . ARG A 1 168 ? -1.063 -1.553 9.049 1.00 89.88 168 ARG A N 1
ATOM 1244 C CA . ARG A 1 168 ? -1.616 -0.466 8.229 1.00 89.88 168 ARG A CA 1
ATOM 1245 C C . ARG A 1 168 ? -2.616 -0.961 7.191 1.00 89.88 168 ARG A C 1
ATOM 1247 O O . ARG A 1 168 ? -3.721 -0.434 7.135 1.00 89.88 168 ARG A O 1
ATOM 1254 N N . ILE A 1 169 ? -2.271 -1.979 6.395 1.00 89.12 169 ILE A N 1
ATOM 1255 C CA . ILE A 1 169 ? -3.195 -2.513 5.378 1.00 89.12 169 ILE A CA 1
ATOM 1256 C C . ILE A 1 169 ? -4.452 -3.111 6.018 1.00 89.12 169 ILE A C 1
ATOM 1258 O O . ILE A 1 169 ? -5.542 -2.988 5.463 1.00 89.12 169 ILE A O 1
ATOM 1262 N N . THR A 1 170 ? -4.313 -3.710 7.205 1.00 89.44 170 THR A N 1
ATOM 1263 C CA . THR A 1 170 ? -5.435 -4.285 7.953 1.00 89.44 170 THR A CA 1
ATOM 1264 C C . THR A 1 170 ? -6.348 -3.189 8.492 1.00 89.44 170 THR A C 1
ATOM 1266 O O . THR A 1 170 ? -7.557 -3.251 8.281 1.00 89.44 170 THR A O 1
ATOM 1269 N N . GLY A 1 171 ? -5.787 -2.158 9.132 1.00 88.69 171 GLY A N 1
ATOM 1270 C CA . GLY A 1 171 ? -6.546 -1.002 9.612 1.00 88.69 171 GLY A CA 1
ATOM 1271 C C . GLY A 1 171 ? -7.268 -0.287 8.473 1.00 88.69 171 GLY A C 1
ATOM 1272 O O . GLY A 1 171 ? -8.483 -0.106 8.536 1.00 88.69 171 GLY A O 1
ATOM 1273 N N . HIS A 1 172 ? -6.550 0.006 7.386 1.00 87.69 172 HIS A N 1
ATOM 1274 C CA . HIS A 1 172 ? -7.115 0.636 6.196 1.00 87.69 172 HIS A CA 1
ATOM 1275 C C . HIS A 1 172 ? -8.290 -0.162 5.616 1.00 87.69 172 HIS A C 1
ATOM 1277 O O . HIS A 1 172 ? -9.349 0.390 5.315 1.00 87.69 172 HIS A O 1
ATOM 1283 N N . MET A 1 173 ? -8.141 -1.485 5.496 1.00 90.25 173 MET A N 1
ATOM 1284 C CA . MET A 1 173 ? -9.222 -2.363 5.050 1.00 90.25 173 MET A CA 1
ATOM 1285 C C . MET A 1 173 ? -10.436 -2.276 5.980 1.00 90.25 173 MET A C 1
ATOM 1287 O O . MET A 1 173 ? -11.552 -2.116 5.496 1.00 90.25 173 MET A O 1
ATOM 1291 N N . VAL A 1 174 ? -10.237 -2.357 7.298 1.00 89.56 174 VAL A N 1
ATOM 1292 C CA . VAL A 1 174 ? -11.328 -2.317 8.286 1.00 89.56 174 VAL A CA 1
ATOM 1293 C C . VAL A 1 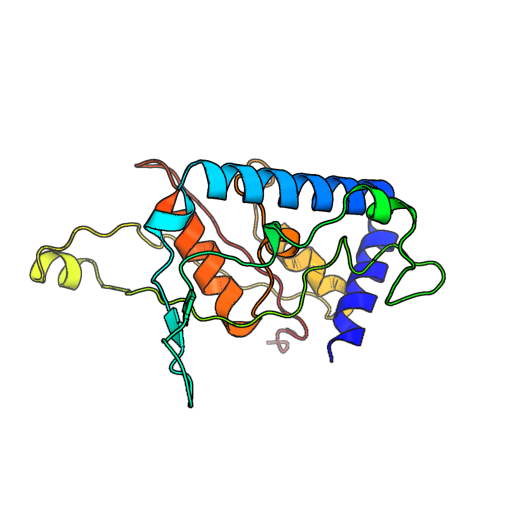174 ? -12.107 -0.999 8.226 1.00 89.56 174 VAL A C 1
ATOM 1295 O O . VAL A 1 174 ? -13.331 -1.026 8.314 1.00 89.56 174 VAL A O 1
ATOM 1298 N N . HIS A 1 175 ? -11.441 0.137 8.004 1.00 88.31 175 HIS A N 1
ATOM 1299 C CA . HIS A 1 175 ? -12.108 1.441 7.878 1.00 88.31 175 HIS A CA 1
ATOM 1300 C C . HIS A 1 175 ? -12.918 1.617 6.584 1.00 88.31 175 HIS A C 1
ATOM 1302 O O . HIS A 1 175 ? -13.802 2.476 6.529 1.00 88.31 175 HIS A O 1
ATOM 1308 N N . ASN A 1 176 ? -12.631 0.818 5.554 1.00 86.50 176 ASN A N 1
ATOM 1309 C CA . ASN A 1 176 ? -13.214 0.964 4.218 1.00 86.50 176 ASN A CA 1
ATOM 1310 C C . ASN A 1 176 ? -14.100 -0.217 3.796 1.00 86.50 176 ASN A C 1
ATOM 1312 O O . ASN A 1 176 ? -14.715 -0.182 2.728 1.00 86.50 176 ASN A O 1
ATOM 1316 N N . LEU A 1 177 ? -14.190 -1.260 4.621 1.00 86.50 177 LEU A N 1
ATOM 1317 C CA . LEU A 1 177 ? -15.039 -2.410 4.357 1.00 86.50 177 LEU A CA 1
ATOM 1318 C C . LEU A 1 177 ? -16.512 -2.041 4.556 1.00 86.50 177 LEU A C 1
ATOM 1320 O O . LEU A 1 177 ? -16.900 -1.468 5.574 1.00 86.50 177 LEU A O 1
ATOM 1324 N N . LEU A 1 178 ? -17.358 -2.398 3.589 1.00 84.62 178 LEU A N 1
ATOM 1325 C CA . LEU A 1 178 ? -18.799 -2.203 3.733 1.00 84.62 178 LEU A CA 1
ATOM 1326 C C . LEU A 1 178 ? -19.362 -3.149 4.813 1.00 84.62 178 LEU A C 1
ATOM 1328 O O . LEU A 1 178 ? -18.915 -4.299 4.904 1.00 84.62 178 LEU A O 1
ATOM 1332 N N . PRO A 1 179 ? -20.379 -2.724 5.587 1.00 85.62 179 PRO A N 1
ATOM 1333 C CA . PRO A 1 179 ? -21.016 -3.581 6.581 1.00 85.62 179 PRO A CA 1
ATOM 1334 C C . PRO A 1 179 ? -21.446 -4.935 5.997 1.00 85.62 179 PRO A C 1
ATOM 1336 O O . PRO A 1 179 ? -22.066 -5.006 4.935 1.00 85.62 179 PRO A O 1
ATOM 1339 N N . GLY A 1 180 ? -21.099 -6.020 6.693 1.00 87.12 180 GLY A N 1
ATOM 1340 C CA . GLY A 1 180 ? -21.443 -7.389 6.292 1.00 87.12 180 GLY A CA 1
ATOM 1341 C C . GLY A 1 180 ? -20.612 -7.970 5.141 1.00 87.12 180 GLY A C 1
ATOM 1342 O O . GLY A 1 180 ? -20.930 -9.060 4.667 1.00 87.12 180 GLY A O 1
ATOM 1343 N N . LYS A 1 181 ? -19.566 -7.280 4.672 1.00 88.62 181 LYS A N 1
ATOM 1344 C CA . LYS A 1 181 ? -18.631 -7.821 3.674 1.00 88.62 181 LYS A CA 1
ATOM 1345 C C . LYS A 1 181 ? -17.426 -8.488 4.329 1.00 88.62 181 LYS A C 1
ATOM 1347 O O . LYS A 1 181 ? -17.108 -8.236 5.487 1.00 88.62 181 LYS A O 1
ATOM 1352 N N . PHE A 1 182 ? -16.753 -9.333 3.553 1.00 87.25 182 PHE A N 1
ATOM 1353 C CA . PHE A 1 182 ? -15.456 -9.898 3.902 1.00 87.25 182 PHE A CA 1
ATOM 1354 C C . PHE A 1 182 ? -14.353 -9.091 3.226 1.00 87.25 182 PHE A C 1
ATOM 1356 O O . PHE A 1 182 ? -14.493 -8.679 2.075 1.00 87.25 182 PHE A O 1
ATOM 1363 N N . GLY A 1 183 ? -13.264 -8.881 3.953 1.00 87.69 183 GLY A N 1
ATOM 1364 C CA . GLY A 1 183 ? -12.024 -8.325 3.437 1.00 87.69 183 GLY A CA 1
ATOM 1365 C C . GLY A 1 183 ? -10.872 -9.222 3.861 1.00 87.69 183 GLY A C 1
ATOM 1366 O O . GLY A 1 183 ? -10.978 -9.959 4.842 1.00 87.69 183 GLY A O 1
ATOM 1367 N N . MET A 1 184 ? -9.774 -9.162 3.122 1.00 87.06 184 MET A N 1
ATOM 1368 C CA . MET A 1 184 ? -8.566 -9.893 3.464 1.00 87.06 184 MET A CA 1
ATOM 1369 C C . MET A 1 184 ? -7.343 -9.054 3.105 1.00 87.06 184 MET A C 1
ATOM 1371 O O . MET A 1 184 ? -7.262 -8.447 2.037 1.00 87.06 184 MET A O 1
ATOM 1375 N N . ALA A 1 185 ? -6.398 -9.033 4.037 1.00 88.06 185 ALA A N 1
ATOM 1376 C CA . ALA A 1 185 ? -5.119 -8.364 3.912 1.00 88.06 185 ALA A CA 1
ATOM 1377 C C . ALA A 1 185 ? -4.021 -9.426 3.821 1.00 88.06 185 ALA A C 1
ATOM 1379 O O . ALA A 1 185 ? -4.000 -10.361 4.617 1.00 88.06 185 ALA A O 1
ATOM 1380 N N . ALA A 1 186 ? -3.112 -9.272 2.863 1.00 86.06 186 ALA A N 1
ATOM 1381 C CA . ALA A 1 186 ? -1.949 -10.135 2.717 1.00 86.06 186 ALA A CA 1
ATOM 1382 C C . ALA A 1 186 ? -0.712 -9.298 2.405 1.00 86.06 186 ALA A C 1
ATOM 1384 O O . ALA A 1 186 ? -0.782 -8.292 1.690 1.00 86.06 186 ALA A O 1
ATOM 1385 N N . ILE A 1 187 ? 0.423 -9.735 2.938 1.00 88.50 187 ILE A N 1
ATOM 1386 C CA . ILE A 1 187 ? 1.713 -9.071 2.797 1.00 88.50 187 ILE A CA 1
ATOM 1387 C C . ILE A 1 187 ? 2.795 -10.131 2.598 1.00 88.50 187 ILE A C 1
ATOM 1389 O O . ILE A 1 187 ? 2.755 -11.189 3.218 1.00 88.50 187 ILE A O 1
ATOM 1393 N N . CYS A 1 188 ? 3.735 -9.870 1.693 1.00 88.56 188 CYS A N 1
ATOM 1394 C CA . CYS A 1 188 ? 4.922 -10.701 1.535 1.00 88.56 188 CYS A CA 1
ATOM 1395 C C . CYS A 1 188 ? 5.997 -10.249 2.530 1.00 88.56 188 CYS A C 1
ATOM 1397 O O . CYS A 1 188 ? 6.135 -9.050 2.768 1.00 88.56 188 CYS A O 1
ATOM 1399 N N . ASN A 1 189 ? 6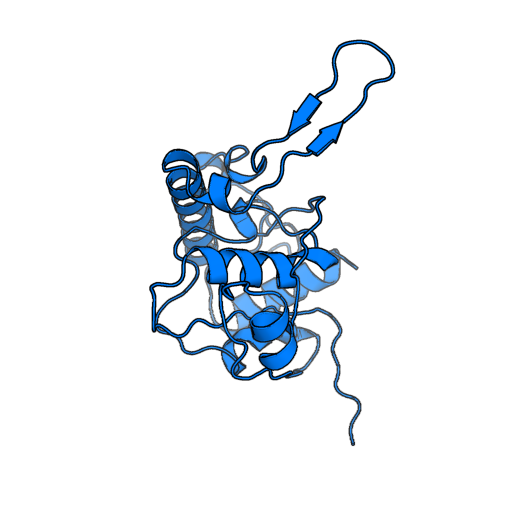.801 -11.180 3.039 1.00 83.69 189 ASN A N 1
ATOM 1400 C CA . ASN A 1 189 ? 7.925 -10.881 3.924 1.00 83.69 189 ASN A CA 1
ATOM 1401 C C . ASN A 1 189 ? 9.181 -11.572 3.382 1.00 83.69 189 ASN A C 1
ATOM 1403 O O . ASN A 1 189 ? 9.153 -12.764 3.078 1.00 83.69 189 ASN A O 1
ATOM 1407 N N . GLY A 1 190 ? 10.272 -10.820 3.228 1.00 78.94 190 GLY A N 1
ATOM 1408 C CA . GLY A 1 190 ? 11.547 -11.374 2.770 1.00 78.94 190 GLY A CA 1
ATOM 1409 C C . GLY A 1 190 ? 12.178 -12.282 3.829 1.00 78.94 190 GLY A C 1
ATOM 1410 O O . GLY A 1 190 ? 12.139 -11.962 5.015 1.00 78.94 190 GLY A O 1
ATOM 1411 N N . GLY A 1 191 ? 12.779 -13.394 3.398 1.00 65.75 191 GLY A N 1
ATOM 1412 C CA . GLY A 1 191 ? 13.563 -14.278 4.270 1.00 65.75 191 GLY A CA 1
ATOM 1413 C C . GLY A 1 191 ? 12.763 -15.271 5.120 1.00 65.75 191 GLY A C 1
ATOM 1414 O O . GLY A 1 191 ? 13.335 -15.874 6.022 1.00 65.75 191 GLY A O 1
ATOM 1415 N N . VAL A 1 192 ? 11.464 -15.458 4.859 1.00 59.16 192 VAL A N 1
ATOM 1416 C CA . VAL A 1 192 ? 10.669 -16.487 5.546 1.00 59.16 192 VAL A CA 1
ATOM 1417 C C . VAL A 1 192 ? 10.876 -17.837 4.860 1.00 59.16 192 VAL A C 1
ATOM 1419 O O . VAL A 1 192 ? 10.339 -18.078 3.783 1.00 59.16 192 VAL A O 1
ATOM 1422 N N . GLU A 1 193 ? 11.633 -18.721 5.503 1.00 50.03 193 GLU A N 1
ATOM 1423 C CA . GLU A 1 193 ? 11.702 -20.147 5.185 1.00 50.03 193 GLU A CA 1
ATOM 1424 C C . GLU A 1 193 ? 11.028 -20.903 6.338 1.00 50.03 193 GLU A C 1
ATOM 1426 O O . GLU A 1 193 ? 11.434 -20.766 7.495 1.00 50.03 193 GLU A O 1
ATOM 1431 N N . LEU A 1 194 ? 9.953 -21.650 6.058 1.00 47.31 194 LEU A N 1
ATOM 1432 C CA . LEU A 1 194 ? 9.413 -22.580 7.052 1.00 47.31 194 LEU A CA 1
ATOM 1433 C C . LEU A 1 194 ? 10.467 -23.667 7.247 1.00 47.31 194 LEU A C 1
ATOM 1435 O O . LEU A 1 194 ? 10.805 -24.365 6.290 1.00 47.31 194 LEU A O 1
ATOM 1439 N N . GLN A 1 195 ? 10.998 -23.797 8.465 1.00 37.88 195 GLN A N 1
ATOM 1440 C CA . GLN A 1 195 ? 11.859 -24.932 8.773 1.00 37.88 195 GLN A CA 1
ATOM 1441 C C . GLN A 1 195 ? 11.078 -26.222 8.487 1.00 37.88 195 GLN A C 1
ATOM 1443 O O . GLN A 1 195 ? 9.903 -26.299 8.864 1.00 37.88 195 GLN A O 1
ATOM 1448 N N . PRO A 1 196 ? 11.678 -27.204 7.793 1.00 42.94 196 PRO A N 1
ATOM 1449 C CA . PRO A 1 196 ? 11.004 -28.465 7.534 1.00 42.94 196 PRO A CA 1
ATOM 1450 C C . PRO A 1 196 ? 10.615 -29.109 8.870 1.00 42.94 196 PRO A C 1
ATOM 1452 O O . PRO A 1 196 ? 11.440 -29.194 9.781 1.00 42.94 196 PRO A O 1
ATOM 1455 N N . SER A 1 197 ? 9.341 -29.494 8.975 1.00 43.91 197 SER A N 1
ATOM 1456 C CA . SER A 1 197 ? 8.779 -30.270 10.087 1.00 43.91 197 SER A CA 1
ATOM 1457 C C . SER A 1 197 ? 9.423 -31.642 10.208 1.00 43.91 197 SER A C 1
ATOM 1459 O O . SER A 1 197 ? 9.576 -32.271 9.133 1.00 43.91 197 SER A O 1
#